Protein AF-A0A1H8J7S6-F1 (afdb_monomer)

Solvent-accessible surface area (backbone atoms only — not comparable to full-atom values): 9989 Å² total; per-residue (Å²): 134,88,88,81,83,85,79,81,78,82,76,67,83,78,70,74,74,69,37,64,82,68,50,57,68,72,55,50,54,51,39,46,75,35,47,68,62,48,49,60,52,51,49,52,48,24,58,74,44,19,48,97,74,15,27,29,72,67,24,52,53,49,50,53,52,51,55,29,49,49,32,22,51,55,49,42,54,66,53,53,72,20,28,82,86,67,82,63,43,31,36,53,70,37,44,47,60,50,37,73,78,42,54,76,69,53,29,57,53,50,51,52,54,48,56,60,21,21,73,88,66,82,51,41,24,40,60,70,33,44,49,51,42,13,50,52,39,10,42,70,73,60,28,70,72,58,52,52,58,58,58,56,57,54,38,28,30,80,88,70,82,70,27,24,40,74,65,36,44,50,53,40,50,49,55,50,44,76,71,110

Structure (mmCIF, N/CA/C/O backbone):
data_AF-A0A1H8J7S6-F1
#
_entry.id   AF-A0A1H8J7S6-F1
#
loop_
_atom_site.group_PDB
_atom_site.id
_atom_site.type_symbol
_atom_site.label_atom_id
_atom_site.label_alt_id
_atom_site.label_comp_id
_atom_site.label_asym_id
_atom_site.label_entity_id
_atom_site.label_seq_id
_atom_site.pdbx_PDB_ins_code
_atom_site.Cartn_x
_atom_site.Cartn_y
_atom_site.Cartn_z
_atom_site.occupancy
_atom_site.B_iso_or_equiv
_atom_site.auth_seq_id
_atom_site.auth_comp_id
_atom_site.auth_asym_id
_atom_site.auth_atom_id
_atom_site.pdbx_PDB_model_num
ATOM 1 N N . MET A 1 1 ? -41.909 -34.061 51.457 1.00 38.06 1 MET A N 1
ATOM 2 C CA . MET A 1 1 ? -41.098 -34.561 50.324 1.00 38.06 1 MET A CA 1
ATOM 3 C C . MET A 1 1 ? -40.511 -33.354 49.602 1.00 38.06 1 MET A C 1
ATOM 5 O O . MET A 1 1 ? -41.196 -32.352 49.488 1.00 38.06 1 MET A O 1
ATOM 9 N N . ARG A 1 2 ? -39.223 -33.445 49.274 1.00 37.38 2 ARG A N 1
ATOM 10 C CA . ARG A 1 2 ? -38.247 -32.422 48.852 1.00 37.38 2 ARG A CA 1
ATOM 11 C C . ARG A 1 2 ? -38.715 -31.328 47.869 1.00 37.38 2 ARG A C 1
ATOM 13 O O . ARG A 1 2 ? -39.373 -31.608 46.877 1.00 37.38 2 ARG A O 1
ATOM 20 N N . ILE A 1 3 ? -38.249 -30.112 48.167 1.00 44.81 3 ILE A N 1
ATOM 21 C CA . ILE A 1 3 ? -38.213 -28.887 47.352 1.00 44.81 3 ILE A CA 1
ATOM 22 C C . ILE A 1 3 ? -37.350 -29.110 46.100 1.00 44.81 3 ILE A C 1
ATOM 24 O O . ILE A 1 3 ? -36.257 -29.664 46.220 1.00 44.81 3 ILE A O 1
ATOM 28 N N . LEU A 1 4 ? -37.780 -28.611 44.936 1.00 38.88 4 LEU A N 1
ATOM 29 C CA . LEU A 1 4 ? -36.883 -28.359 43.803 1.00 38.88 4 LEU A CA 1
ATOM 30 C C . LEU A 1 4 ? -37.211 -26.990 43.188 1.00 38.88 4 LEU A C 1
ATOM 32 O O . LEU A 1 4 ? -38.123 -26.851 42.378 1.00 38.88 4 LEU A O 1
ATOM 36 N N . ILE A 1 5 ? -36.484 -25.963 43.627 1.00 46.38 5 ILE A N 1
ATOM 37 C CA . ILE A 1 5 ? -36.439 -24.658 42.964 1.00 46.38 5 ILE A CA 1
ATOM 38 C C . ILE A 1 5 ? -35.392 -24.789 41.859 1.00 46.38 5 ILE A C 1
ATOM 40 O O . ILE A 1 5 ? -34.207 -24.966 42.138 1.00 46.38 5 ILE A O 1
ATOM 44 N N . LEU A 1 6 ? -35.841 -24.742 40.607 1.00 40.81 6 LEU A N 1
ATOM 45 C CA . LEU A 1 6 ? -34.975 -24.712 39.437 1.00 40.81 6 LEU A CA 1
ATOM 46 C C . LEU A 1 6 ? -34.460 -23.274 39.264 1.00 40.81 6 LEU A C 1
ATOM 48 O O . LEU A 1 6 ? -35.120 -22.433 38.660 1.00 40.81 6 LEU A O 1
ATOM 52 N N . VAL A 1 7 ? -33.298 -22.971 39.842 1.00 43.88 7 VAL A N 1
ATOM 53 C CA . VAL A 1 7 ? -32.575 -21.728 39.544 1.00 43.88 7 VAL A CA 1
ATOM 54 C C . VAL A 1 7 ? -31.882 -21.922 38.199 1.00 43.88 7 VAL A C 1
ATOM 56 O O . VAL A 1 7 ? -30.829 -22.550 38.113 1.00 43.88 7 VAL A O 1
ATOM 59 N N . VAL A 1 8 ? -32.498 -21.410 37.135 1.00 44.44 8 VAL A N 1
ATOM 60 C CA . VAL A 1 8 ? -31.853 -21.278 35.825 1.00 44.44 8 VAL A CA 1
ATOM 61 C C . VAL A 1 8 ? -30.874 -20.112 35.920 1.00 44.44 8 VAL A C 1
ATOM 63 O O . VAL A 1 8 ? -31.244 -18.944 35.831 1.00 44.44 8 VAL A O 1
ATOM 66 N N . LEU A 1 9 ? -29.614 -20.452 36.167 1.00 43.09 9 LEU A N 1
ATOM 67 C CA . LEU A 1 9 ? -28.481 -19.539 36.121 1.00 43.09 9 LEU A CA 1
ATOM 68 C C . LEU A 1 9 ? -28.191 -19.248 34.642 1.00 43.09 9 LEU A C 1
ATOM 70 O O . LEU A 1 9 ? -27.518 -20.025 33.966 1.00 43.09 9 LEU A O 1
ATOM 74 N N . ILE A 1 10 ? -28.746 -18.152 34.117 1.00 48.03 10 ILE A N 1
ATOM 75 C CA . ILE A 1 10 ? -28.355 -17.610 32.811 1.00 48.03 10 ILE A CA 1
ATOM 76 C C . ILE A 1 10 ? -26.961 -16.998 32.991 1.00 48.03 10 ILE A C 1
ATOM 78 O O . ILE A 1 10 ? -26.803 -15.809 33.252 1.00 48.03 10 ILE A O 1
ATOM 82 N N . LEU A 1 11 ? -25.939 -17.846 32.900 1.00 43.06 11 LEU A N 1
ATOM 83 C CA . LEU A 1 11 ? -24.572 -17.437 32.602 1.00 43.06 11 LEU A CA 1
ATOM 84 C C . LEU A 1 11 ? -24.562 -16.962 31.147 1.00 43.06 11 LEU A C 1
ATOM 86 O O . LEU A 1 11 ? -24.289 -17.732 30.230 1.00 43.06 11 LEU A O 1
ATOM 90 N N . GLY A 1 12 ? -24.928 -15.698 30.930 1.00 41.19 12 GLY A N 1
ATOM 91 C CA . GLY A 1 12 ? -24.599 -15.030 29.676 1.00 41.19 12 GLY A CA 1
ATOM 92 C C . GLY A 1 12 ? -23.082 -15.108 29.474 1.00 41.19 12 GLY A C 1
ATOM 93 O O . GLY A 1 12 ? -22.342 -14.976 30.457 1.00 41.19 12 GLY A O 1
ATOM 94 N N . PRO A 1 13 ? -22.589 -15.353 28.250 1.00 49.84 13 PRO A N 1
ATOM 95 C CA . PRO A 1 13 ? -21.166 -15.292 28.003 1.00 49.84 13 PRO A CA 1
ATOM 96 C C . PRO A 1 13 ? -20.763 -13.829 28.188 1.00 49.84 13 PRO A C 1
ATOM 98 O O . PRO A 1 13 ? -21.005 -12.993 27.323 1.00 49.84 13 PRO A O 1
ATOM 101 N N . PHE A 1 14 ? -20.157 -13.502 29.327 1.00 44.84 14 PHE A N 1
ATOM 102 C CA . PHE A 1 14 ? -19.255 -12.361 29.410 1.00 44.84 14 PHE A CA 1
ATOM 103 C C . PHE A 1 14 ? -18.073 -12.714 28.501 1.00 44.84 14 PHE A C 1
ATOM 105 O O . PHE A 1 14 ? -17.048 -13.228 28.948 1.00 44.84 14 PHE A O 1
ATOM 112 N N . MET A 1 15 ? -18.249 -12.533 27.190 1.00 44.34 15 MET A N 1
ATOM 113 C CA . MET A 1 15 ? -17.120 -12.398 26.288 1.00 44.34 15 MET A CA 1
ATOM 114 C C . MET A 1 15 ? -16.392 -11.164 26.802 1.00 44.34 15 MET A C 1
ATOM 116 O O . MET A 1 15 ? -16.918 -10.056 26.731 1.00 44.34 15 MET A O 1
ATOM 120 N N . ALA A 1 16 ? -15.258 -11.379 27.465 1.00 49.84 16 ALA A N 1
ATOM 121 C CA . ALA A 1 16 ? -14.446 -10.299 27.984 1.00 49.84 16 ALA A CA 1
ATOM 122 C C . ALA A 1 16 ? -14.043 -9.427 26.794 1.00 49.84 16 ALA A C 1
ATOM 124 O O . ALA A 1 16 ? -13.197 -9.818 25.990 1.00 49.84 16 ALA A O 1
ATOM 125 N N . TRP A 1 17 ? -14.710 -8.283 26.657 1.00 60.19 17 TRP A N 1
ATOM 126 C CA . TRP A 1 17 ? -14.324 -7.234 25.734 1.00 60.19 17 TRP A CA 1
ATOM 127 C C . TRP A 1 17 ? -12.840 -6.946 25.949 1.00 60.19 17 TRP A C 1
ATOM 129 O O . TRP A 1 17 ? -12.427 -6.598 27.058 1.00 60.19 17 TRP A O 1
ATOM 139 N N . ALA A 1 18 ? -12.035 -7.160 24.907 1.00 67.50 18 ALA A N 1
ATOM 140 C CA . ALA A 1 18 ? -10.589 -7.008 25.000 1.00 67.50 18 ALA A CA 1
ATOM 141 C C . ALA A 1 18 ? -10.215 -5.559 25.360 1.00 67.50 18 ALA A C 1
ATOM 143 O O . ALA A 1 18 ? -9.268 -5.340 26.108 1.00 67.50 18 ALA A O 1
ATOM 144 N N . GLY A 1 19 ? -11.002 -4.579 24.907 1.00 76.31 19 GLY A N 1
ATOM 145 C CA . GLY A 1 19 ? -10.882 -3.171 25.266 1.00 76.31 19 GLY A CA 1
ATOM 146 C C . GLY A 1 19 ? -9.537 -2.511 24.929 1.00 76.31 19 GLY A C 1
ATOM 147 O O . GLY A 1 19 ? -8.530 -3.179 24.688 1.00 76.31 19 GLY A O 1
ATOM 148 N N . PRO A 1 20 ? -9.464 -1.170 24.928 1.00 82.62 20 PRO A N 1
ATOM 149 C CA . PRO A 1 20 ? -8.279 -0.422 24.501 1.00 82.62 20 PRO A CA 1
ATOM 150 C C . PRO A 1 20 ? -6.991 -0.783 25.251 1.00 82.62 20 PRO A C 1
ATOM 152 O O . PRO A 1 20 ? -5.894 -0.569 24.738 1.00 82.62 20 PRO A O 1
ATOM 155 N N . ASP A 1 21 ? -7.105 -1.343 26.458 1.00 84.25 21 ASP A N 1
ATOM 156 C CA . ASP A 1 21 ? -5.969 -1.741 27.289 1.00 84.25 21 ASP A CA 1
ATOM 157 C C . ASP A 1 21 ? -5.161 -2.912 26.698 1.00 84.25 21 ASP A C 1
ATOM 159 O O . ASP A 1 21 ? -3.963 -3.015 26.982 1.00 84.25 21 ASP A O 1
ATOM 163 N N . THR A 1 22 ? -5.770 -3.734 25.833 1.00 87.38 22 THR A N 1
ATOM 164 C CA . THR A 1 22 ? -5.099 -4.851 25.134 1.00 87.38 22 THR A CA 1
ATOM 165 C C . THR A 1 22 ? -4.282 -4.423 23.918 1.00 87.38 22 THR A C 1
ATOM 167 O O . THR A 1 22 ? -3.544 -5.236 23.357 1.00 87.38 22 THR A O 1
ATOM 170 N N . LEU A 1 23 ? -4.344 -3.146 23.523 1.00 89.31 23 LEU A N 1
ATOM 171 C CA . LEU A 1 23 ? -3.478 -2.622 22.473 1.00 89.31 23 LEU A CA 1
ATOM 172 C C . LEU A 1 23 ? -1.997 -2.730 22.866 1.00 89.31 23 LEU A C 1
ATOM 174 O O . LEU A 1 23 ? -1.643 -2.494 24.028 1.00 89.31 23 LEU A O 1
ATOM 178 N N . PRO A 1 24 ? -1.096 -2.974 21.895 1.00 89.62 24 PRO A N 1
ATOM 179 C CA . PRO A 1 24 ? 0.339 -2.912 22.138 1.00 89.62 24 PRO A CA 1
ATOM 180 C C . PRO A 1 24 ? 0.747 -1.573 22.767 1.00 89.62 24 PRO A C 1
ATOM 182 O O . PRO A 1 24 ? 0.308 -0.510 22.322 1.00 89.62 24 PRO A O 1
ATOM 185 N N . GLU A 1 25 ? 1.650 -1.601 23.752 1.00 89.94 25 GLU A N 1
ATOM 186 C CA . GLU A 1 25 ? 2.101 -0.401 24.481 1.00 89.94 25 GLU A CA 1
ATOM 187 C C . GLU A 1 25 ? 2.587 0.728 23.564 1.00 89.94 25 GLU A C 1
ATOM 189 O O . GLU A 1 25 ? 2.301 1.903 23.791 1.00 89.94 25 GLU A O 1
ATOM 194 N N . ALA A 1 26 ? 3.291 0.381 22.484 1.00 89.38 26 ALA A N 1
ATOM 195 C CA . ALA A 1 26 ? 3.743 1.353 21.494 1.00 89.38 26 ALA A CA 1
ATOM 196 C C . ALA A 1 26 ? 2.571 2.102 20.835 1.00 89.38 26 ALA A C 1
ATOM 198 O O . ALA A 1 26 ? 2.660 3.307 20.594 1.00 89.38 26 ALA A O 1
ATOM 199 N N . MET A 1 27 ? 1.458 1.409 20.578 1.00 90.25 27 MET A N 1
ATOM 200 C CA . MET A 1 27 ? 0.258 2.004 20.000 1.00 90.25 27 MET A CA 1
ATOM 201 C C . MET A 1 27 ? -0.462 2.886 21.016 1.00 90.25 27 MET A C 1
ATOM 203 O O . MET A 1 27 ? -0.773 4.026 20.682 1.00 90.25 27 MET A O 1
ATOM 207 N N . LYS A 1 28 ? -0.642 2.417 22.258 1.00 92.38 28 LYS A N 1
ATOM 208 C CA . LYS A 1 28 ? -1.244 3.221 23.336 1.00 92.38 28 LYS A CA 1
ATOM 209 C C . LYS A 1 28 ? -0.488 4.532 23.539 1.00 92.38 28 LYS A C 1
ATOM 211 O O . LYS A 1 28 ? -1.093 5.597 23.490 1.00 92.38 28 LYS A O 1
ATOM 216 N N . LYS A 1 29 ? 0.847 4.476 23.628 1.00 91.75 29 LYS A N 1
ATOM 217 C CA . LYS A 1 29 ? 1.709 5.669 23.733 1.00 91.75 29 LYS A CA 1
ATOM 218 C C . LYS A 1 29 ? 1.585 6.603 22.530 1.00 91.75 29 LYS A C 1
ATOM 220 O O . LYS A 1 29 ? 1.606 7.820 22.697 1.00 91.75 29 LYS A O 1
ATOM 225 N N . ARG A 1 30 ? 1.473 6.060 21.312 1.00 90.69 30 ARG A N 1
ATOM 226 C CA . ARG A 1 30 ? 1.285 6.861 20.092 1.00 90.69 30 ARG A CA 1
ATOM 227 C C . ARG A 1 30 ? -0.070 7.568 20.090 1.00 90.69 30 ARG A C 1
ATOM 229 O O . ARG A 1 30 ? -0.113 8.753 19.777 1.00 90.69 30 ARG A O 1
ATOM 236 N N . ILE A 1 31 ? -1.137 6.859 20.460 1.00 92.56 31 ILE A N 1
ATOM 237 C CA . ILE A 1 31 ? -2.491 7.414 20.578 1.00 92.56 31 ILE A CA 1
ATOM 238 C C . ILE A 1 31 ? -2.511 8.505 21.650 1.00 92.56 31 ILE A C 1
ATOM 240 O O . ILE A 1 31 ? -2.961 9.607 21.371 1.00 92.56 31 ILE A O 1
ATOM 244 N N . ALA A 1 32 ? -1.948 8.247 22.831 1.00 91.56 32 ALA A N 1
ATOM 245 C CA . ALA A 1 32 ? -1.898 9.222 23.918 1.00 91.56 32 ALA A CA 1
ATOM 246 C C . ALA A 1 32 ? -1.100 10.489 23.566 1.00 91.56 32 ALA A C 1
ATOM 248 O O . ALA A 1 32 ? -1.479 11.586 23.960 1.00 91.56 32 ALA A O 1
ATOM 249 N N . ARG A 1 33 ? -0.017 10.364 22.785 1.00 93.56 33 ARG A N 1
ATOM 250 C CA . ARG A 1 33 ? 0.782 11.518 22.332 1.00 93.56 33 ARG A CA 1
ATOM 251 C C . ARG A 1 33 ? 0.046 12.397 21.315 1.00 93.56 33 ARG A C 1
ATOM 253 O O . ARG A 1 33 ? 0.362 13.576 21.202 1.00 93.56 33 ARG A O 1
ATOM 260 N N . GLY A 1 34 ? -0.876 11.829 20.542 1.00 94.62 34 GLY A N 1
ATOM 261 C CA . GLY A 1 34 ? -1.564 12.530 19.456 1.00 94.62 34 GLY A CA 1
ATOM 262 C C . GLY A 1 34 ? -2.985 12.018 19.227 1.00 94.62 34 GLY A C 1
ATOM 263 O O . GLY A 1 34 ? -3.260 11.505 18.137 1.00 94.62 34 GLY A O 1
ATOM 264 N N . PRO A 1 35 ? -3.892 12.152 20.212 1.00 94.81 35 PRO A N 1
ATOM 265 C CA . PRO A 1 35 ? -5.2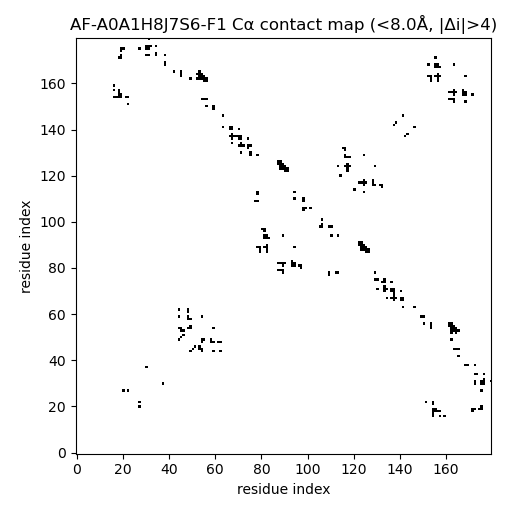25 11.558 20.144 1.00 94.81 35 PRO A CA 1
ATOM 266 C C . PRO A 1 35 ? -6.055 12.161 19.009 1.00 94.81 35 PRO A C 1
ATOM 268 O O . PRO A 1 35 ? -6.705 11.430 18.269 1.00 94.81 35 PRO A O 1
ATOM 271 N N . GLU A 1 36 ? -5.970 13.476 18.798 1.00 95.38 36 GLU A N 1
ATOM 272 C CA . GLU A 1 36 ? -6.678 14.169 17.714 1.00 95.38 36 GLU A CA 1
ATOM 273 C C . GLU A 1 36 ? -6.227 13.696 16.327 1.00 95.38 36 GLU A C 1
ATOM 275 O O . GLU A 1 36 ? -7.056 13.428 15.458 1.00 95.38 36 GLU A O 1
ATOM 280 N N . ALA A 1 37 ? -4.915 13.530 16.125 1.00 94.75 37 ALA A N 1
ATOM 281 C CA . ALA A 1 37 ? -4.365 13.040 14.864 1.00 94.75 37 ALA A CA 1
ATOM 282 C C . ALA A 1 37 ? -4.815 11.598 14.580 1.00 94.75 37 ALA A C 1
ATOM 284 O O . ALA A 1 37 ? -5.187 11.273 13.448 1.00 94.75 37 ALA A O 1
ATOM 285 N N . TYR A 1 38 ? -4.831 10.750 15.612 1.00 94.56 38 TYR A N 1
ATOM 286 C CA . TYR A 1 38 ? -5.323 9.379 15.508 1.00 94.56 38 TYR A CA 1
ATOM 287 C C . TYR A 1 38 ? -6.824 9.336 15.186 1.00 94.56 38 TYR A C 1
ATOM 289 O O . TYR A 1 38 ? -7.233 8.648 14.248 1.00 94.56 38 TYR A O 1
ATOM 297 N N . LEU A 1 39 ? -7.640 10.136 15.881 1.00 95.38 39 LEU A N 1
ATOM 298 C CA . LEU A 1 39 ? -9.073 10.263 15.606 1.00 95.38 39 LEU A CA 1
ATOM 299 C C . LEU A 1 39 ? -9.336 10.750 14.183 1.00 95.38 39 LEU A C 1
ATOM 301 O O . LEU A 1 39 ? -10.164 10.166 13.489 1.00 95.38 39 LEU A O 1
ATOM 305 N N . ALA A 1 40 ? -8.617 11.768 13.708 1.00 95.75 40 ALA A N 1
ATOM 306 C CA . ALA A 1 40 ? -8.776 12.290 12.353 1.00 95.75 40 ALA A CA 1
ATOM 307 C C . ALA A 1 40 ? -8.399 11.260 11.275 1.00 95.75 40 ALA A C 1
ATOM 309 O O . ALA A 1 40 ? -8.999 11.228 10.197 1.00 95.75 40 ALA A O 1
ATOM 310 N N . GLN A 1 41 ? -7.398 10.416 11.537 1.00 94.31 41 GLN A N 1
ATOM 311 C CA . GLN A 1 41 ? -7.027 9.324 10.641 1.00 94.31 41 GLN A CA 1
ATOM 312 C C . GLN A 1 41 ? -8.113 8.242 10.607 1.00 94.31 41 GLN A C 1
ATOM 314 O O . GLN A 1 41 ? -8.606 7.900 9.533 1.00 94.31 41 GLN A O 1
ATOM 319 N N . MET A 1 42 ? -8.518 7.734 11.771 1.00 94.75 42 MET A N 1
ATOM 320 C CA . MET A 1 42 ? -9.492 6.643 11.866 1.00 94.75 42 MET A CA 1
ATOM 321 C C . MET A 1 42 ? -10.905 7.083 11.463 1.00 94.75 42 MET A C 1
ATOM 323 O O . MET A 1 42 ? -11.630 6.303 10.861 1.00 94.75 42 MET A O 1
ATOM 327 N N . THR A 1 43 ? -11.276 8.350 11.671 1.00 94.12 43 THR A N 1
ATOM 328 C CA . THR A 1 43 ? -12.554 8.910 11.194 1.00 94.12 43 THR A CA 1
ATOM 329 C C . THR A 1 43 ? -12.656 8.860 9.673 1.00 94.12 43 THR A C 1
ATOM 331 O O . THR A 1 43 ? -13.699 8.489 9.140 1.00 94.12 43 THR A O 1
ATOM 334 N N . ARG A 1 44 ? -11.569 9.183 8.957 1.00 94.00 44 ARG A N 1
ATOM 335 C CA . ARG A 1 44 ? -11.529 9.057 7.491 1.00 94.00 44 ARG A CA 1
ATOM 336 C C . ARG A 1 44 ? -11.674 7.604 7.052 1.00 94.00 44 ARG A C 1
ATOM 338 O O . ARG A 1 44 ? -12.399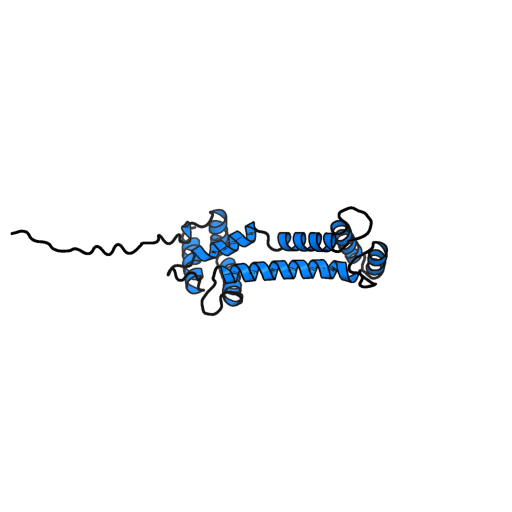 7.334 6.100 1.00 94.00 44 ARG A O 1
ATOM 345 N N . LEU A 1 45 ? -11.027 6.680 7.762 1.00 94.88 45 LEU A N 1
ATOM 346 C CA . LEU A 1 45 ? -11.128 5.251 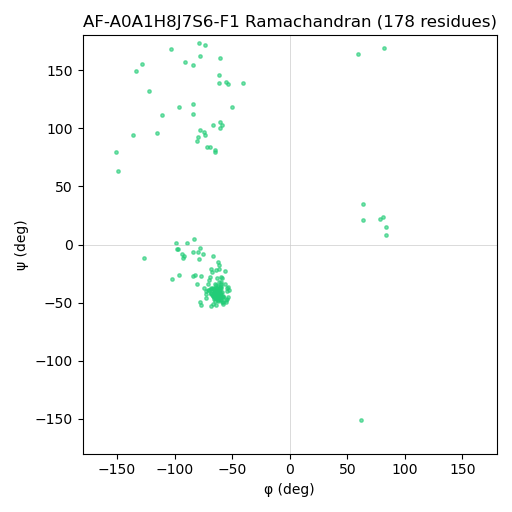7.475 1.00 94.88 45 LEU A CA 1
ATOM 347 C C . LEU A 1 45 ? -12.550 4.718 7.711 1.00 94.88 45 LEU A C 1
ATOM 349 O O . LEU A 1 45 ? -13.113 4.083 6.824 1.00 94.88 45 LEU A O 1
ATOM 353 N N . ILE A 1 46 ? -13.158 5.028 8.860 1.00 94.75 46 ILE A N 1
ATOM 354 C CA . ILE A 1 46 ? -14.543 4.656 9.183 1.00 94.75 46 ILE A CA 1
ATOM 355 C C . ILE A 1 46 ? -15.508 5.258 8.157 1.00 94.75 46 ILE A C 1
ATOM 357 O O . ILE A 1 46 ? -16.331 4.539 7.595 1.00 94.75 46 ILE A O 1
ATOM 361 N N . GLY A 1 47 ? -15.374 6.548 7.844 1.00 93.88 47 GLY A N 1
ATOM 362 C CA . GLY A 1 47 ? -16.227 7.211 6.859 1.00 93.88 47 GLY A CA 1
ATOM 363 C C . GLY A 1 47 ? -16.101 6.621 5.452 1.00 93.88 47 GLY A C 1
ATOM 364 O O . GLY A 1 47 ? -17.111 6.448 4.776 1.00 93.88 47 GLY A O 1
ATOM 365 N N . GLY A 1 48 ? -14.884 6.281 5.018 1.00 94.00 48 GLY A N 1
ATOM 366 C CA . GLY A 1 48 ? -14.629 5.758 3.673 1.00 94.00 48 GLY A CA 1
ATOM 367 C C . GLY A 1 48 ? -14.930 4.267 3.495 1.00 94.00 48 GLY A C 1
ATOM 368 O O . GLY A 1 48 ? -15.355 3.861 2.417 1.00 94.00 48 GLY A O 1
ATOM 369 N N . PHE A 1 49 ? -14.715 3.450 4.530 1.00 95.06 49 PHE A N 1
ATOM 370 C CA . PHE A 1 49 ? -14.729 1.983 4.416 1.00 95.06 49 PHE A CA 1
ATOM 371 C C . PHE A 1 49 ? -15.661 1.273 5.403 1.00 95.06 49 PHE A C 1
ATOM 373 O O . PHE A 1 49 ? -15.915 0.081 5.233 1.00 95.06 49 PHE A O 1
ATOM 380 N N . GLY A 1 50 ? -16.185 1.978 6.407 1.00 90.56 50 GLY A N 1
ATOM 381 C CA . GLY A 1 50 ? -17.203 1.477 7.336 1.00 90.56 50 GLY A CA 1
ATOM 382 C C . GLY A 1 50 ? -18.619 1.986 7.046 1.00 90.56 50 GLY A C 1
ATOM 383 O O . GLY A 1 50 ? -19.604 1.293 7.293 1.00 90.56 50 GLY A O 1
ATOM 384 N N . GLY A 1 51 ? -18.742 3.188 6.476 1.00 86.62 51 GLY A N 1
ATOM 385 C CA . GLY A 1 51 ? -20.038 3.814 6.219 1.00 86.62 51 GLY A CA 1
ATOM 386 C C . GLY A 1 51 ? -20.827 4.070 7.509 1.00 86.62 51 GLY A C 1
ATOM 387 O O . GLY A 1 51 ? -20.257 4.270 8.581 1.00 86.62 51 GLY A O 1
ATOM 388 N N . VAL A 1 52 ? -22.159 4.067 7.411 1.00 84.06 52 VAL A N 1
ATOM 389 C CA . VAL A 1 52 ? -23.052 4.358 8.553 1.00 84.06 52 VAL A CA 1
ATOM 390 C C . VAL A 1 52 ? -23.039 3.276 9.635 1.00 84.06 52 VAL A C 1
ATOM 392 O O . VAL A 1 52 ? -23.410 3.554 10.769 1.00 84.06 52 VAL A O 1
ATOM 395 N N . THR A 1 53 ? -22.613 2.059 9.293 1.00 88.25 53 THR A N 1
ATOM 396 C CA . THR A 1 53 ? -22.585 0.903 10.200 1.00 88.25 53 THR A CA 1
ATOM 397 C C . THR A 1 53 ? -21.284 0.781 10.986 1.00 88.25 53 THR A C 1
ATOM 399 O O . THR A 1 53 ? -21.128 -0.185 11.715 1.00 88.25 53 THR A O 1
ATOM 402 N N . GLY A 1 54 ? -20.336 1.706 10.817 1.00 94.00 54 GLY A N 1
ATOM 403 C CA . GLY A 1 54 ? -19.017 1.600 11.440 1.00 94.00 54 GLY A CA 1
ATOM 404 C C . GLY A 1 54 ? -18.052 0.693 10.673 1.00 94.00 54 GLY A C 1
ATOM 405 O O . GLY A 1 54 ? -18.404 0.018 9.704 1.00 94.00 54 GLY A O 1
ATOM 406 N N . LEU A 1 55 ? -16.783 0.733 11.070 1.00 97.19 55 LEU A N 1
ATOM 407 C CA . LEU A 1 55 ? -15.696 0.028 10.395 1.00 97.19 55 LEU A CA 1
ATOM 408 C C . LEU A 1 55 ? -15.600 -1.422 10.861 1.00 97.19 55 LEU A C 1
ATOM 410 O O . LEU A 1 55 ? -15.343 -1.674 12.032 1.00 97.19 55 LEU A O 1
ATOM 414 N N . LYS A 1 56 ? -15.735 -2.354 9.917 1.00 96.94 56 LYS A N 1
ATOM 415 C CA . LYS A 1 56 ? -15.567 -3.797 10.137 1.00 96.94 56 LYS A CA 1
ATOM 416 C C . LYS A 1 56 ? -14.228 -4.300 9.609 1.00 96.94 56 LYS A C 1
ATOM 418 O O . LYS A 1 56 ? -13.562 -3.615 8.823 1.00 96.94 56 LYS A O 1
ATOM 423 N N . SER A 1 57 ? -13.876 -5.533 9.967 1.00 96.00 57 SER A N 1
ATOM 424 C CA . SER A 1 57 ? -12.655 -6.202 9.496 1.00 96.00 57 SER A CA 1
ATOM 425 C C . SER A 1 57 ? -12.545 -6.246 7.963 1.00 96.00 57 SER A C 1
ATOM 427 O O . SER A 1 57 ? -11.468 -6.015 7.405 1.00 96.00 57 SER A O 1
ATOM 429 N N . GLU A 1 58 ? -13.668 -6.434 7.264 1.00 95.94 58 GLU A N 1
ATOM 430 C CA . GLU A 1 58 ? -13.751 -6.471 5.803 1.00 95.94 58 GLU A CA 1
ATOM 431 C C . GLU A 1 58 ? -13.531 -5.085 5.190 1.00 95.94 58 GLU A C 1
ATOM 433 O O . GLU A 1 58 ? -12.936 -4.964 4.118 1.00 95.94 58 GLU A O 1
ATOM 438 N N . GLY A 1 59 ? -13.983 -4.029 5.874 1.00 96.75 59 GLY A N 1
ATOM 439 C CA . GLY A 1 59 ? -13.731 -2.642 5.483 1.00 96.75 59 GLY A CA 1
ATOM 440 C C . GLY A 1 59 ? -12.242 -2.308 5.554 1.00 96.75 59 GLY A C 1
ATOM 441 O O . GLY A 1 59 ? -11.690 -1.734 4.615 1.00 96.75 59 GLY A O 1
ATOM 442 N N . ILE A 1 60 ? -11.565 -2.756 6.616 1.00 96.62 60 ILE A N 1
ATOM 443 C CA . ILE A 1 60 ? -10.110 -2.616 6.773 1.00 96.62 60 ILE A CA 1
ATOM 444 C C . ILE A 1 60 ? -9.376 -3.407 5.687 1.00 96.62 60 ILE A C 1
ATOM 446 O O . ILE A 1 60 ? -8.486 -2.865 5.034 1.00 96.62 60 ILE A O 1
ATOM 450 N N . ALA A 1 61 ? -9.773 -4.658 5.434 1.00 96.75 61 ALA A N 1
ATOM 451 C CA . ALA A 1 61 ? -9.183 -5.475 4.374 1.00 96.75 61 ALA A CA 1
ATOM 452 C C . ALA A 1 61 ? -9.339 -4.818 2.992 1.00 96.75 61 ALA A C 1
ATOM 454 O O . ALA A 1 61 ? -8.394 -4.791 2.202 1.00 96.75 61 ALA A O 1
ATOM 455 N N . ARG A 1 62 ? -10.506 -4.225 2.713 1.00 97.31 62 ARG A N 1
ATOM 456 C CA . ARG A 1 62 ? -10.759 -3.490 1.470 1.00 97.31 62 ARG A CA 1
ATOM 457 C C . ARG A 1 62 ? -9.893 -2.240 1.358 1.00 97.31 62 ARG A C 1
ATOM 459 O O . ARG A 1 62 ? -9.332 -2.010 0.292 1.00 97.31 62 ARG A O 1
ATOM 466 N N . TYR A 1 63 ? -9.751 -1.466 2.432 1.00 96.38 63 TYR A N 1
ATOM 467 C CA . TYR A 1 63 ? -8.841 -0.319 2.462 1.00 96.38 63 TYR A CA 1
ATOM 468 C C . TYR A 1 63 ? -7.402 -0.738 2.156 1.00 96.38 63 TYR A C 1
ATOM 470 O O . TYR A 1 63 ? -6.781 -0.181 1.254 1.00 96.38 63 TYR A O 1
ATOM 478 N N . VAL A 1 64 ? -6.904 -1.777 2.835 1.00 97.12 64 VAL A N 1
ATOM 479 C CA . VAL A 1 64 ? -5.550 -2.305 2.619 1.00 97.12 64 VAL A CA 1
ATOM 480 C C . VAL A 1 64 ? -5.353 -2.740 1.166 1.00 97.12 64 VAL A C 1
ATOM 482 O O . VAL A 1 64 ? -4.346 -2.398 0.546 1.00 97.12 64 VAL A O 1
ATOM 485 N N . ALA A 1 65 ? -6.324 -3.459 0.599 1.00 97.19 65 ALA A N 1
ATOM 486 C CA . ALA A 1 65 ? -6.269 -3.911 -0.787 1.00 97.19 65 ALA A CA 1
ATOM 487 C C . ALA A 1 65 ? -6.227 -2.739 -1.781 1.00 97.19 65 ALA A C 1
ATOM 489 O O . ALA A 1 65 ? -5.425 -2.770 -2.716 1.00 97.19 65 ALA A O 1
ATOM 490 N N . VAL A 1 66 ? -7.047 -1.705 -1.565 1.00 97.06 66 VAL A N 1
ATOM 491 C CA . VAL A 1 66 ? -7.089 -0.504 -2.413 1.00 97.06 66 VAL A CA 1
ATOM 492 C C . VAL A 1 66 ? -5.780 0.279 -2.327 1.00 97.06 66 VAL A C 1
ATOM 494 O O . VAL A 1 66 ? -5.229 0.633 -3.365 1.00 97.06 66 VAL A O 1
ATOM 497 N N . GLU A 1 67 ? -5.231 0.495 -1.131 1.00 97.31 67 GLU A N 1
ATOM 498 C CA . GLU A 1 67 ? -3.957 1.209 -0.959 1.00 97.31 67 GLU A CA 1
ATOM 499 C C . GLU A 1 67 ? -2.788 0.478 -1.627 1.00 97.31 67 GLU A C 1
ATOM 501 O O . GLU A 1 67 ? -1.983 1.094 -2.327 1.00 97.31 67 GLU A O 1
ATOM 506 N N . ARG A 1 68 ? -2.719 -0.850 -1.469 1.00 98.25 68 ARG A N 1
ATOM 507 C CA . ARG A 1 68 ? -1.712 -1.688 -2.137 1.00 98.25 68 ARG A CA 1
ATOM 508 C C . ARG A 1 68 ? -1.886 -1.680 -3.656 1.00 98.25 68 ARG A C 1
ATOM 510 O O . ARG A 1 68 ? -0.901 -1.626 -4.384 1.00 98.25 68 ARG A O 1
ATOM 517 N N . ALA A 1 69 ? -3.125 -1.718 -4.149 1.00 98.38 69 ALA A N 1
ATOM 518 C CA . ALA A 1 69 ? -3.405 -1.636 -5.581 1.00 98.38 69 ALA A CA 1
ATOM 519 C C . ALA A 1 69 ? -3.015 -0.272 -6.165 1.00 98.38 69 ALA A C 1
ATOM 521 O O . ALA A 1 69 ? -2.400 -0.229 -7.228 1.00 98.38 69 ALA A O 1
ATOM 522 N N . ALA A 1 70 ? -3.303 0.822 -5.456 1.00 98.12 70 ALA A N 1
ATOM 523 C CA . ALA A 1 70 ? -2.888 2.162 -5.854 1.00 98.12 70 ALA A CA 1
ATOM 524 C C . ALA A 1 70 ? -1.359 2.277 -5.916 1.00 98.12 70 ALA A C 1
ATOM 526 O O . ALA A 1 70 ? -0.826 2.764 -6.904 1.00 98.12 70 ALA A O 1
ATOM 527 N N . ALA A 1 71 ? -0.647 1.753 -4.914 1.00 98.00 71 ALA A N 1
ATOM 528 C CA . ALA A 1 71 ? 0.814 1.736 -4.909 1.00 98.00 71 ALA 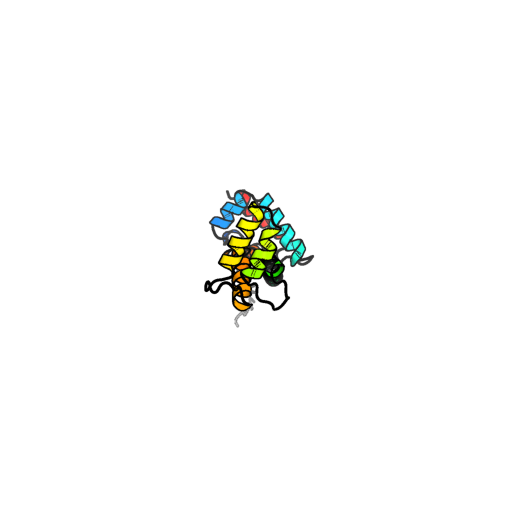A CA 1
ATOM 529 C C . ALA A 1 71 ? 1.412 0.943 -6.083 1.00 98.00 71 ALA A C 1
ATOM 531 O O . ALA A 1 71 ? 2.355 1.416 -6.715 1.00 98.00 71 ALA A O 1
ATOM 532 N N . ARG A 1 72 ? 0.840 -0.225 -6.417 1.00 98.31 72 ARG A N 1
ATOM 533 C CA . ARG A 1 72 ? 1.225 -0.974 -7.625 1.00 98.31 72 ARG A CA 1
ATOM 534 C C . ARG A 1 72 ? 1.017 -0.147 -8.887 1.00 98.31 72 ARG A C 1
ATOM 536 O O . ARG A 1 72 ? 1.916 -0.065 -9.713 1.00 98.31 72 ARG A O 1
ATOM 543 N N . ALA A 1 73 ? -0.161 0.458 -9.033 1.00 98.19 73 ALA A N 1
ATOM 544 C CA . ALA A 1 73 ? -0.496 1.252 -10.209 1.00 98.19 73 ALA A CA 1
ATOM 545 C C . ALA A 1 73 ? 0.431 2.468 -10.362 1.00 98.19 73 ALA A C 1
ATOM 547 O O . ALA A 1 73 ? 0.887 2.740 -11.467 1.00 98.19 73 ALA A O 1
ATOM 548 N N . ASP A 1 74 ? 0.752 3.159 -9.265 1.00 97.00 74 ASP A N 1
ATOM 549 C CA . ASP A 1 74 ? 1.687 4.287 -9.261 1.00 97.00 74 ASP A CA 1
ATOM 550 C C . ASP A 1 74 ? 3.085 3.862 -9.730 1.00 97.00 74 ASP A C 1
ATOM 552 O O . ASP A 1 74 ? 3.661 4.520 -10.598 1.00 97.00 74 ASP A O 1
ATOM 556 N N . ALA A 1 75 ? 3.598 2.747 -9.197 1.00 96.06 75 ALA A N 1
ATOM 557 C CA . ALA A 1 75 ? 4.907 2.205 -9.558 1.00 96.06 75 ALA A CA 1
ATOM 558 C C . ALA A 1 75 ? 4.962 1.749 -11.024 1.00 96.06 75 ALA A C 1
ATOM 560 O O . ALA A 1 75 ? 5.892 2.095 -11.750 1.00 96.06 75 ALA A O 1
ATOM 561 N N . LEU A 1 76 ? 3.938 1.025 -11.486 1.00 97.50 76 LEU A N 1
ATOM 562 C CA . LEU A 1 76 ? 3.850 0.584 -12.879 1.00 97.50 76 LEU A CA 1
ATOM 563 C C . LEU A 1 76 ? 3.718 1.765 -13.836 1.00 97.50 76 LEU A C 1
ATOM 565 O O . LEU A 1 76 ? 4.369 1.776 -14.871 1.00 97.50 76 LEU A O 1
ATOM 569 N N . ARG A 1 77 ? 2.918 2.782 -13.494 1.00 95.88 77 ARG A N 1
ATOM 570 C CA . ARG A 1 77 ? 2.754 3.984 -14.323 1.00 95.88 77 ARG A CA 1
ATOM 571 C C . ARG A 1 77 ? 4.077 4.716 -14.526 1.00 95.88 77 ARG A C 1
ATOM 573 O O . ARG A 1 77 ? 4.289 5.274 -15.597 1.00 95.88 77 ARG A O 1
ATOM 580 N N . GLU A 1 78 ? 4.929 4.765 -13.504 1.00 93.12 78 GLU A N 1
ATOM 581 C CA . GLU A 1 78 ? 6.245 5.391 -13.620 1.00 93.12 78 GLU A CA 1
ATOM 582 C C . GLU A 1 78 ? 7.122 4.670 -14.647 1.00 93.12 78 GLU A C 1
ATOM 584 O O . GLU A 1 78 ? 7.726 5.341 -15.474 1.00 93.12 78 GLU A O 1
ATOM 589 N N . LEU A 1 79 ? 7.132 3.334 -14.643 1.00 95.69 79 LEU A N 1
ATOM 590 C CA . LEU A 1 79 ? 7.953 2.509 -15.536 1.00 95.69 79 LEU A CA 1
ATOM 591 C C . LEU A 1 79 ? 7.372 2.409 -16.953 1.00 95.69 79 LEU A C 1
ATOM 593 O O . LEU A 1 79 ? 8.070 2.687 -17.923 1.00 95.69 79 LEU A O 1
ATOM 597 N N . LEU A 1 80 ? 6.082 2.090 -17.075 1.00 96.94 80 LEU A N 1
ATOM 598 C CA . LEU A 1 80 ? 5.396 1.870 -18.356 1.00 96.94 80 LEU A CA 1
ATOM 599 C C . LEU A 1 80 ? 5.273 3.136 -19.211 1.00 96.94 80 LEU A C 1
ATOM 601 O O . LEU A 1 80 ? 4.920 3.050 -20.378 1.00 96.94 80 LEU A O 1
ATOM 605 N N . VAL A 1 81 ? 5.586 4.321 -18.676 1.00 94.81 81 VAL A N 1
ATOM 606 C CA . VAL A 1 81 ? 5.707 5.523 -19.516 1.00 94.81 81 VAL A CA 1
ATOM 607 C C . VAL A 1 81 ? 6.857 5.406 -20.528 1.00 94.81 81 VAL A C 1
ATOM 609 O O . VAL A 1 81 ? 6.866 6.134 -21.517 1.00 94.81 81 VAL A O 1
ATOM 612 N N . ALA A 1 82 ? 7.825 4.527 -20.254 1.00 96.19 82 ALA A N 1
ATOM 613 C CA . ALA A 1 82 ? 8.955 4.226 -21.118 1.00 96.19 82 ALA A CA 1
ATOM 614 C C . ALA A 1 82 ? 8.774 2.952 -21.945 1.00 96.19 82 ALA A C 1
ATOM 616 O O . ALA A 1 82 ? 9.682 2.624 -22.683 1.00 96.19 82 ALA A O 1
ATOM 617 N N . ASP A 1 83 ? 7.642 2.259 -21.853 1.00 97.44 83 ASP A N 1
ATOM 618 C CA . ASP A 1 83 ? 7.283 1.192 -22.792 1.00 97.44 83 ASP A CA 1
ATOM 619 C C . ASP A 1 83 ? 6.722 1.864 -24.059 1.00 97.44 83 ASP A C 1
ATOM 621 O O . ASP A 1 83 ? 5.545 2.234 -24.122 1.00 97.44 83 ASP A O 1
ATOM 625 N N . LEU A 1 84 ? 7.605 2.189 -25.009 1.00 96.25 84 LEU A N 1
ATOM 626 C CA . LEU A 1 84 ? 7.275 3.067 -26.137 1.00 96.25 84 LEU A CA 1
ATOM 627 C C . LEU A 1 84 ? 6.564 2.316 -27.260 1.00 96.25 84 LEU A C 1
ATOM 629 O O . LEU A 1 84 ? 5.820 2.938 -28.027 1.00 96.25 84 LEU A O 1
ATOM 633 N N . ASP A 1 85 ? 6.794 1.010 -27.368 1.00 97.00 85 ASP A N 1
ATOM 634 C CA . ASP A 1 85 ? 6.121 0.142 -28.330 1.00 97.00 85 ASP A CA 1
ATOM 635 C C . ASP A 1 85 ? 4.934 -0.644 -27.740 1.00 97.00 85 ASP A C 1
ATOM 637 O O . ASP A 1 85 ? 4.169 -1.246 -28.501 1.00 97.00 85 ASP A O 1
ATOM 641 N N . ALA A 1 86 ? 4.696 -0.512 -26.430 1.00 96.81 86 ALA A N 1
ATOM 642 C CA . ALA A 1 86 ? 3.597 -1.111 -25.681 1.00 96.81 86 ALA A CA 1
ATOM 643 C C . ALA A 1 86 ? 3.633 -2.651 -25.662 1.00 96.81 86 ALA A C 1
ATOM 645 O O . ALA A 1 86 ? 2.574 -3.295 -25.679 1.00 96.81 86 ALA A O 1
ATOM 646 N N . ASP A 1 87 ? 4.828 -3.250 -25.638 1.00 97.50 87 ASP A N 1
ATOM 647 C CA . ASP A 1 87 ? 5.017 -4.703 -25.562 1.00 97.50 87 ASP A CA 1
ATOM 648 C C . ASP A 1 87 ? 4.959 -5.265 -24.123 1.00 97.50 87 ASP A C 1
ATOM 650 O O . ASP A 1 87 ? 4.916 -6.486 -23.922 1.00 97.50 87 ASP A O 1
ATOM 654 N N . GLY A 1 88 ? 4.875 -4.389 -23.114 1.00 96.62 88 GLY A N 1
ATOM 655 C CA . GLY A 1 88 ? 4.827 -4.743 -21.696 1.00 96.62 88 GLY A CA 1
ATOM 656 C C . GLY A 1 88 ? 6.198 -4.978 -21.057 1.00 96.62 88 GLY A C 1
ATOM 657 O O . GLY A 1 88 ? 6.258 -5.435 -19.911 1.00 96.62 88 GLY A O 1
ATOM 658 N N . THR A 1 89 ? 7.285 -4.684 -21.768 1.00 98.12 89 THR A N 1
ATOM 659 C CA . THR A 1 89 ? 8.672 -4.726 -21.303 1.00 98.12 89 THR A CA 1
ATOM 660 C C . THR A 1 89 ? 9.290 -3.350 -21.482 1.00 98.12 89 THR A C 1
ATOM 662 O O . THR A 1 89 ? 9.233 -2.771 -22.553 1.00 98.12 89 THR A O 1
ATOM 665 N N . VAL A 1 90 ? 9.958 -2.832 -20.454 1.00 98.31 90 VAL A N 1
ATOM 666 C CA . VAL A 1 90 ? 10.719 -1.584 -20.604 1.00 98.31 90 VAL A CA 1
ATOM 667 C C . VAL A 1 90 ? 12.168 -1.938 -20.883 1.00 98.31 90 VAL A C 1
ATOM 669 O O . VAL A 1 90 ? 12.821 -2.556 -20.045 1.00 98.31 90 VAL A O 1
ATOM 672 N N . THR A 1 91 ? 12.704 -1.556 -22.034 1.00 98.31 91 THR A N 1
ATOM 673 C CA . THR A 1 91 ? 14.125 -1.760 -22.345 1.00 98.31 91 THR A CA 1
ATOM 674 C C . THR A 1 91 ? 14.980 -0.565 -21.933 1.00 98.31 91 THR A C 1
ATOM 676 O O . THR A 1 91 ? 14.508 0.569 -21.869 1.00 98.31 91 THR A O 1
ATOM 679 N N . ALA A 1 92 ? 16.282 -0.784 -21.728 1.00 97.25 92 ALA A N 1
ATOM 680 C CA . ALA A 1 92 ? 17.234 0.295 -21.464 1.00 97.25 92 ALA A CA 1
ATOM 681 C C . ALA A 1 92 ? 17.232 1.377 -22.563 1.00 97.25 92 ALA A C 1
ATOM 683 O O . ALA A 1 92 ? 17.408 2.557 -22.266 1.00 97.25 92 ALA A O 1
ATOM 684 N N . ALA A 1 93 ? 16.998 0.990 -23.822 1.00 97.00 93 ALA A N 1
ATOM 685 C CA . ALA A 1 93 ? 16.926 1.922 -24.945 1.00 97.00 93 ALA A CA 1
ATOM 686 C C . ALA A 1 93 ? 15.691 2.833 -24.860 1.00 97.00 93 ALA A C 1
ATOM 688 O O . ALA A 1 93 ? 15.785 4.041 -25.084 1.00 97.00 93 ALA A O 1
ATOM 689 N N . GLU A 1 94 ? 14.532 2.286 -24.503 1.00 97.31 94 GLU A N 1
ATOM 690 C CA . GLU A 1 94 ? 13.319 3.091 -24.356 1.00 97.31 94 GLU A CA 1
ATOM 691 C C . GLU A 1 94 ? 13.339 3.933 -23.074 1.00 97.31 94 GLU A C 1
ATOM 693 O O . GLU A 1 94 ? 12.967 5.111 -23.090 1.00 97.31 94 GLU A O 1
ATOM 698 N N . ALA A 1 95 ? 13.881 3.372 -21.987 1.00 96.00 95 ALA A N 1
ATOM 699 C CA . ALA A 1 95 ? 14.199 4.093 -20.760 1.00 96.00 95 ALA A CA 1
ATOM 700 C C . ALA A 1 95 ? 15.094 5.311 -21.047 1.00 96.00 95 ALA A C 1
ATOM 702 O O . ALA A 1 95 ? 14.826 6.411 -20.554 1.00 96.00 95 ALA A O 1
ATOM 703 N N . GLU A 1 96 ? 16.131 5.154 -21.877 1.00 94.94 96 GLU A N 1
ATOM 704 C CA . GLU A 1 96 ? 16.979 6.263 -22.321 1.00 94.94 96 GLU A CA 1
ATOM 705 C C . GLU A 1 96 ? 16.179 7.319 -23.094 1.00 94.94 96 GLU A C 1
ATOM 707 O O . GLU A 1 96 ? 16.314 8.514 -22.810 1.00 94.94 96 GLU A O 1
ATOM 712 N N . GLY A 1 97 ? 15.301 6.892 -24.005 1.00 92.94 97 GLY A N 1
ATOM 713 C CA . GLY A 1 97 ? 14.417 7.780 -24.762 1.00 92.94 97 GLY A CA 1
ATOM 714 C C . GLY A 1 97 ? 13.578 8.694 -23.864 1.00 92.94 97 GLY A C 1
ATOM 715 O O . GLY A 1 97 ? 13.550 9.911 -24.067 1.00 92.94 97 GLY A O 1
ATOM 716 N N . VAL A 1 98 ? 12.961 8.147 -22.812 1.00 91.75 98 VAL A N 1
ATOM 717 C CA . VAL A 1 98 ? 12.208 8.946 -21.827 1.00 91.75 98 VAL A CA 1
ATOM 718 C C . VAL A 1 98 ? 13.128 9.832 -20.991 1.00 91.75 98 VAL A C 1
ATOM 720 O O . VAL A 1 98 ? 12.818 11.000 -20.750 1.00 91.75 98 VAL A O 1
ATOM 723 N N . MET A 1 99 ? 14.286 9.334 -20.559 1.00 93.19 99 MET A N 1
ATOM 724 C CA . MET A 1 99 ? 15.213 10.136 -19.758 1.00 93.19 99 MET A CA 1
ATOM 725 C C . MET A 1 99 ? 15.676 11.401 -20.489 1.00 93.19 99 MET A C 1
ATOM 727 O O . MET A 1 99 ? 15.814 12.449 -19.856 1.00 93.19 99 MET A O 1
ATOM 731 N N . GLN A 1 100 ? 15.869 11.360 -21.807 1.00 92.69 100 GLN A N 1
ATOM 732 C CA . GLN A 1 100 ? 16.328 12.522 -22.579 1.00 92.69 100 GLN A CA 1
ATOM 733 C C . GLN A 1 100 ? 15.394 13.740 -22.474 1.00 92.69 100 GLN A C 1
ATOM 735 O O . GLN A 1 100 ? 15.872 14.875 -22.529 1.00 92.69 100 GLN A O 1
ATOM 740 N N . VAL A 1 101 ? 14.091 13.533 -22.252 1.00 91.12 101 VAL A N 1
ATOM 741 C CA . VAL A 1 101 ? 13.104 14.622 -22.121 1.00 91.12 101 VAL A CA 1
ATOM 742 C C . VAL A 1 101 ? 12.878 15.084 -20.676 1.00 91.12 101 VAL A C 1
ATOM 744 O O . VAL A 1 101 ? 12.251 16.119 -20.442 1.00 91.12 101 VAL A O 1
ATOM 747 N N . LEU A 1 102 ? 13.406 14.359 -19.686 1.00 92.12 102 LEU A N 1
ATOM 748 C CA . LEU A 1 102 ? 13.278 14.701 -18.269 1.00 92.12 102 LEU A CA 1
ATOM 749 C C . LEU A 1 102 ? 14.339 15.717 -17.820 1.00 92.12 102 LEU A C 1
ATOM 751 O O . LEU A 1 102 ? 15.458 15.779 -18.332 1.00 92.12 102 LEU A O 1
ATOM 755 N N . SER A 1 103 ? 14.018 16.481 -16.770 1.00 94.31 103 SER A N 1
ATOM 756 C CA . SER A 1 103 ? 15.013 17.287 -16.043 1.00 94.31 103 SER A CA 1
ATOM 757 C C . SER A 1 103 ? 16.116 16.405 -15.438 1.00 94.31 103 SER A C 1
ATOM 759 O O . SER A 1 103 ? 15.901 15.219 -15.209 1.00 94.31 103 SER A O 1
ATOM 761 N N . ALA A 1 104 ? 17.278 16.970 -15.088 1.00 90.75 104 ALA A N 1
ATOM 762 C CA . ALA A 1 104 ? 18.375 16.197 -14.482 1.00 90.75 104 ALA A CA 1
ATOM 763 C C . ALA A 1 104 ? 17.951 15.414 -13.223 1.00 90.75 104 ALA A C 1
ATOM 765 O O . ALA A 1 104 ? 18.334 14.259 -13.053 1.00 90.75 104 ALA A O 1
ATOM 766 N N . ARG A 1 105 ? 17.111 16.019 -12.371 1.00 89.88 105 ARG A N 1
ATOM 767 C CA . ARG A 1 105 ? 16.534 15.343 -11.200 1.00 89.88 105 ARG A CA 1
ATOM 768 C C . ARG A 1 105 ? 15.573 14.225 -11.611 1.00 89.88 105 ARG A C 1
ATOM 770 O O . ARG A 1 105 ? 15.631 13.149 -11.030 1.00 89.88 105 ARG A O 1
ATOM 777 N N . GLY A 1 106 ? 14.711 14.485 -12.596 1.00 91.62 106 GLY A N 1
ATOM 778 C CA . GLY A 1 106 ? 13.777 13.489 -13.126 1.00 91.62 106 GLY A CA 1
ATOM 779 C C . GLY A 1 106 ? 14.498 12.281 -13.722 1.00 91.62 106 GLY A C 1
ATOM 780 O O . GLY A 1 106 ? 14.134 11.155 -13.412 1.00 91.62 106 GLY A O 1
ATOM 781 N N . ARG A 1 107 ? 15.581 12.513 -14.474 1.00 93.88 107 ARG A N 1
ATOM 782 C CA . ARG A 1 107 ? 16.451 11.459 -15.014 1.00 93.88 107 ARG A CA 1
ATOM 783 C C . ARG A 1 107 ? 17.031 10.568 -13.928 1.00 93.88 107 ARG A C 1
ATOM 785 O O . ARG A 1 107 ? 16.910 9.358 -14.017 1.00 93.88 107 ARG A O 1
ATOM 792 N N . GLY A 1 108 ? 17.643 11.163 -12.902 1.00 93.19 108 GLY A N 1
ATOM 793 C CA . GLY A 1 108 ? 18.241 10.392 -11.810 1.00 93.19 108 GLY A CA 1
ATOM 794 C C . GLY A 1 108 ? 17.213 9.567 -11.032 1.00 93.19 108 GLY A C 1
ATOM 795 O O . GLY A 1 108 ? 17.499 8.432 -10.668 1.00 93.19 108 GLY A O 1
ATOM 796 N N . GLY A 1 109 ? 16.014 10.120 -10.812 1.00 93.31 109 GLY A N 1
ATOM 797 C CA . GLY A 1 109 ? 14.912 9.394 -10.179 1.00 93.31 109 GLY A CA 1
ATOM 798 C C . GLY A 1 109 ? 14.444 8.211 -11.022 1.00 93.31 109 GLY A C 1
ATOM 799 O O . GLY A 1 109 ? 14.435 7.089 -10.534 1.00 93.31 109 GLY A O 1
ATOM 800 N N . PHE A 1 110 ? 14.147 8.454 -12.300 1.00 95.00 110 PHE A N 1
ATOM 801 C CA . PHE A 1 110 ? 13.689 7.408 -13.210 1.00 95.00 110 PHE A CA 1
ATOM 802 C C . PHE A 1 110 ? 14.734 6.303 -13.405 1.00 95.00 110 PHE A C 1
ATOM 804 O O . PHE A 1 110 ? 14.385 5.129 -13.359 1.00 95.00 110 PHE A O 1
ATOM 811 N N . LEU A 1 111 ? 16.017 6.657 -13.554 1.00 94.38 111 LEU A N 1
A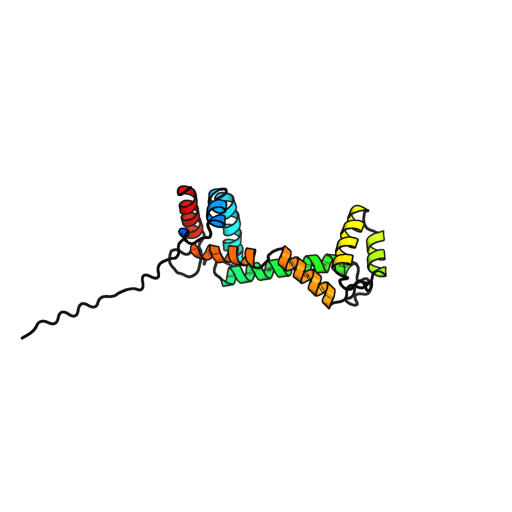TOM 812 C CA . LEU A 1 111 ? 17.100 5.677 -13.663 1.00 94.38 111 LEU A CA 1
ATOM 813 C C . LEU A 1 111 ? 17.144 4.755 -12.441 1.00 94.38 111 LEU A C 1
ATOM 815 O O . LEU A 1 111 ? 17.261 3.547 -12.597 1.00 94.38 111 LEU A O 1
ATOM 819 N N . LEU A 1 112 ? 17.008 5.310 -11.232 1.00 93.88 112 LEU A N 1
ATOM 820 C CA . LEU A 1 112 ? 16.952 4.504 -10.014 1.00 93.88 112 LEU A CA 1
ATOM 821 C C . LEU A 1 112 ? 15.745 3.557 -10.028 1.00 93.88 112 LEU A C 1
ATOM 823 O O . LEU A 1 112 ? 15.899 2.384 -9.698 1.00 93.88 112 LEU A O 1
ATOM 827 N N . THR A 1 113 ? 14.567 4.047 -10.419 1.00 94.81 113 THR A N 1
ATOM 828 C CA . THR A 1 113 ? 13.351 3.227 -10.520 1.00 94.81 113 THR A CA 1
ATOM 829 C C . THR A 1 113 ? 13.527 2.094 -11.532 1.00 94.81 113 THR A C 1
ATOM 831 O O . THR A 1 113 ? 13.214 0.949 -11.210 1.00 94.81 113 THR A O 1
ATOM 834 N N . PHE A 1 114 ? 14.085 2.379 -12.712 1.00 96.94 114 PHE A N 1
ATOM 835 C CA . PHE A 1 114 ? 14.367 1.381 -13.745 1.00 96.94 114 PHE A CA 1
ATOM 836 C C . PHE A 1 114 ? 15.380 0.335 -13.267 1.00 96.94 114 PHE A C 1
ATOM 838 O O . PHE A 1 114 ? 15.091 -0.850 -13.340 1.00 96.94 114 PHE A O 1
ATOM 845 N N . THR A 1 115 ? 16.511 0.747 -12.687 1.00 95.56 115 THR A N 1
ATOM 846 C CA . THR A 1 115 ? 17.526 -0.180 -12.150 1.00 95.56 115 THR A CA 1
ATOM 847 C C . THR A 1 115 ? 17.003 -1.041 -10.999 1.00 95.56 115 THR A C 1
ATOM 849 O O . THR A 1 115 ? 17.492 -2.138 -10.775 1.00 95.56 115 THR A O 1
ATOM 852 N N . VAL A 1 116 ? 16.026 -0.562 -10.227 1.00 95.00 116 VAL A N 1
ATOM 853 C CA . VAL A 1 116 ? 15.364 -1.390 -9.205 1.00 95.00 116 VAL A CA 1
ATOM 854 C C . VAL A 1 116 ? 14.357 -2.361 -9.829 1.00 95.00 116 VAL A C 1
ATOM 856 O O . VAL A 1 116 ? 14.054 -3.387 -9.213 1.00 95.00 116 VAL A O 1
ATOM 859 N N . ALA A 1 117 ? 13.790 -2.028 -10.988 1.00 96.94 117 ALA A N 1
ATOM 860 C CA . ALA A 1 117 ? 12.874 -2.892 -11.718 1.00 96.94 117 ALA A CA 1
ATOM 861 C C . ALA A 1 117 ? 13.626 -4.006 -12.456 1.00 96.94 117 ALA A C 1
ATOM 863 O O . ALA A 1 117 ? 13.287 -5.154 -12.209 1.00 96.94 117 ALA A O 1
ATOM 864 N N . ASP A 1 118 ? 14.649 -3.666 -13.247 1.00 97.75 118 ASP A N 1
ATOM 865 C CA . ASP A 1 118 ? 15.621 -4.568 -13.898 1.00 97.75 118 ASP A CA 1
ATOM 866 C C . ASP A 1 118 ? 16.467 -5.277 -12.825 1.00 97.75 118 ASP A C 1
ATOM 868 O O . ASP A 1 118 ? 17.532 -4.817 -12.403 1.00 97.75 118 ASP A O 1
ATOM 872 N N . ALA A 1 119 ? 15.898 -6.334 -12.255 1.00 96.38 119 ALA A N 1
ATOM 873 C CA . ALA A 1 119 ? 16.384 -6.964 -11.038 1.00 96.38 119 ALA A CA 1
ATOM 874 C C . ALA A 1 119 ? 17.499 -7.968 -11.328 1.00 96.38 119 ALA A C 1
ATOM 876 O O . ALA A 1 119 ? 18.322 -8.229 -10.443 1.00 96.38 119 ALA A O 1
ATOM 877 N N . ASP A 1 120 ? 17.511 -8.545 -12.530 1.00 96.75 120 ASP A N 1
ATOM 878 C CA . ASP A 1 120 ? 18.572 -9.437 -12.987 1.00 96.75 120 ASP A CA 1
ATOM 879 C C . ASP A 1 120 ? 19.693 -8.719 -13.762 1.00 96.75 120 ASP A C 1
ATOM 881 O O . ASP A 1 120 ? 20.790 -9.276 -13.894 1.00 96.75 120 ASP A O 1
ATOM 885 N N . GLY A 1 121 ? 19.484 -7.456 -14.143 1.00 97.06 121 GLY A N 1
ATOM 886 C CA . GLY A 1 121 ? 20.485 -6.603 -14.772 1.00 97.06 121 GLY A CA 1
ATOM 887 C C . GLY A 1 121 ? 20.684 -6.899 -16.256 1.00 97.06 121 GLY A C 1
ATOM 888 O O . GLY A 1 121 ? 21.766 -6.608 -16.781 1.00 97.06 121 GLY A O 1
ATOM 889 N N . ASP A 1 122 ? 19.705 -7.508 -16.929 1.00 97.69 122 ASP A N 1
ATOM 890 C CA . ASP A 1 122 ? 19.775 -7.826 -18.356 1.00 97.69 122 ASP A CA 1
ATOM 891 C C . ASP A 1 122 ? 19.514 -6.609 -19.269 1.00 97.69 122 ASP A C 1
ATOM 893 O O . ASP A 1 122 ? 19.672 -6.689 -20.495 1.00 97.69 122 ASP A O 1
ATOM 897 N N . GLY A 1 123 ? 19.200 -5.452 -18.675 1.00 97.44 123 GLY A N 1
ATOM 898 C CA . GLY A 1 123 ? 18.902 -4.212 -19.382 1.00 97.44 123 GLY A CA 1
ATOM 899 C C . GLY A 1 123 ? 17.451 -4.122 -19.850 1.00 97.44 123 GLY A C 1
ATOM 900 O O . GLY A 1 123 ? 17.135 -3.283 -20.705 1.00 97.44 123 GLY A O 1
ATOM 901 N N . ARG A 1 124 ? 16.567 -4.974 -19.335 1.00 98.19 124 ARG A N 1
ATOM 902 C CA . ARG A 1 124 ? 15.128 -4.978 -19.578 1.00 98.19 124 ARG A CA 1
ATOM 903 C C . ARG A 1 124 ? 14.418 -5.120 -18.233 1.00 98.19 124 ARG A C 1
ATOM 905 O O . ARG A 1 124 ? 14.919 -5.720 -17.302 1.00 98.19 124 ARG A O 1
ATOM 912 N N . ALA A 1 125 ? 13.232 -4.539 -18.133 1.00 98.19 125 ALA A N 1
ATOM 913 C CA . ALA A 1 1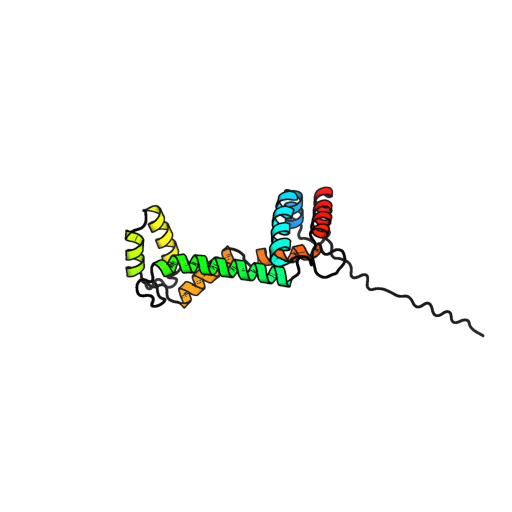25 ? 12.314 -4.787 -17.033 1.00 98.19 125 ALA A CA 1
ATOM 914 C C . ALA A 1 125 ? 11.076 -5.465 -17.617 1.00 98.19 125 ALA A C 1
ATOM 916 O O . ALA A 1 125 ? 10.190 -4.803 -18.170 1.00 98.19 125 ALA A O 1
ATOM 917 N N . GLY A 1 126 ? 11.051 -6.796 -17.559 1.00 98.12 126 GLY A N 1
ATOM 918 C CA . GLY A 1 126 ? 9.963 -7.612 -18.103 1.00 98.12 126 GLY A CA 1
ATOM 919 C C . GLY A 1 126 ? 8.725 -7.661 -17.197 1.00 98.12 126 GLY A C 1
ATOM 920 O O . GLY A 1 126 ? 8.773 -7.238 -16.040 1.00 98.12 126 GLY A O 1
ATOM 921 N N . PRO A 1 127 ? 7.605 -8.260 -17.647 1.00 97.44 127 PRO A N 1
ATOM 922 C CA . PRO A 1 127 ? 6.356 -8.286 -16.878 1.00 97.44 127 PRO A CA 1
ATOM 923 C C . PRO A 1 127 ? 6.486 -8.827 -15.445 1.00 97.44 127 PRO A C 1
ATOM 925 O O . PRO A 1 127 ? 5.833 -8.326 -14.530 1.00 97.44 127 PRO A O 1
ATOM 928 N N . GLN A 1 128 ? 7.332 -9.840 -15.224 1.00 97.81 128 GLN A N 1
ATOM 929 C CA . GLN A 1 128 ? 7.553 -10.409 -13.888 1.00 97.81 128 GLN A CA 1
ATOM 930 C C . GLN A 1 128 ? 8.317 -9.453 -12.968 1.00 97.81 128 GLN A C 1
ATOM 932 O O . GLN A 1 128 ? 8.000 -9.337 -11.785 1.00 97.81 128 GLN A O 1
ATOM 937 N N . GLU A 1 129 ? 9.296 -8.747 -13.512 1.00 98.25 129 GLU A N 1
ATOM 938 C CA . GLU A 1 129 ? 10.112 -7.779 -12.790 1.00 98.25 129 GLU A CA 1
ATOM 939 C C . GLU A 1 129 ? 9.335 -6.505 -12.471 1.00 98.25 129 GLU A C 1
ATOM 941 O O . GLU A 1 129 ? 9.360 -6.033 -11.333 1.00 98.25 129 GLU A O 1
ATOM 946 N N . LEU A 1 130 ? 8.552 -6.011 -13.434 1.00 98.06 130 LEU A N 1
ATOM 947 C CA . LEU A 1 130 ? 7.608 -4.915 -13.234 1.00 98.06 130 LEU A CA 1
ATOM 948 C C . LEU A 1 130 ? 6.590 -5.263 -12.142 1.00 98.06 130 LEU A C 1
ATOM 950 O O . LEU A 1 130 ? 6.350 -4.458 -11.239 1.00 98.06 130 LEU A O 1
ATOM 954 N N . GLN A 1 131 ? 6.034 -6.479 -12.171 1.00 97.94 131 GLN A N 1
ATOM 955 C CA . GLN A 1 131 ? 5.133 -6.962 -11.125 1.00 97.94 131 GLN A CA 1
ATOM 956 C C . GLN A 1 131 ? 5.835 -7.022 -9.760 1.00 97.94 131 GLN A C 1
ATOM 958 O O . GLN A 1 131 ? 5.287 -6.538 -8.770 1.00 97.94 131 GLN A O 1
ATOM 963 N N . ALA A 1 132 ? 7.061 -7.548 -9.694 1.00 97.88 132 ALA A N 1
ATOM 964 C CA . ALA A 1 132 ? 7.827 -7.614 -8.452 1.00 97.88 132 ALA A CA 1
ATOM 965 C C . ALA A 1 132 ? 8.160 -6.219 -7.896 1.00 97.88 132 ALA A C 1
ATOM 967 O O . ALA A 1 132 ? 8.059 -5.992 -6.688 1.00 97.88 132 ALA A O 1
ATOM 968 N N . ALA A 1 133 ? 8.522 -5.264 -8.755 1.00 97.00 133 ALA A N 1
ATOM 969 C CA . ALA A 1 133 ? 8.735 -3.872 -8.374 1.00 97.00 133 ALA A CA 1
ATOM 970 C C . ALA A 1 133 ? 7.445 -3.236 -7.830 1.00 97.00 133 ALA A C 1
ATOM 972 O O . ALA A 1 133 ? 7.468 -2.581 -6.784 1.00 97.00 133 ALA A O 1
ATOM 973 N N . ALA A 1 134 ? 6.310 -3.490 -8.483 1.00 97.69 134 ALA A N 1
ATOM 974 C CA . ALA A 1 134 ? 5.001 -3.023 -8.044 1.00 97.69 134 ALA A CA 1
ATOM 975 C C . ALA A 1 134 ? 4.598 -3.620 -6.682 1.00 97.69 134 ALA A C 1
ATOM 977 O O . ALA A 1 134 ? 4.091 -2.902 -5.816 1.00 97.69 134 ALA A O 1
ATOM 978 N N . ASP A 1 135 ? 4.852 -4.909 -6.450 1.00 97.94 135 ASP A N 1
ATOM 979 C CA . ASP A 1 135 ? 4.568 -5.564 -5.168 1.00 97.94 135 ASP A CA 1
ATOM 980 C C . ASP A 1 135 ? 5.470 -5.046 -4.042 1.00 97.94 135 ASP A C 1
ATOM 982 O O . ASP A 1 135 ? 4.983 -4.789 -2.938 1.00 97.94 135 ASP A O 1
ATOM 986 N N . ARG A 1 136 ? 6.752 -4.774 -4.322 1.00 97.00 136 ARG A N 1
ATOM 987 C CA . ARG A 1 136 ? 7.640 -4.076 -3.375 1.00 97.00 136 ARG A CA 1
ATOM 988 C C . ARG A 1 136 ? 7.107 -2.686 -3.027 1.00 97.00 136 ARG A C 1
ATOM 990 O O . ARG A 1 136 ? 7.127 -2.306 -1.857 1.00 97.00 136 ARG A O 1
ATOM 997 N N . ALA A 1 137 ? 6.601 -1.938 -4.008 1.00 96.62 137 ALA A N 1
ATOM 998 C CA . ALA A 1 137 ? 5.999 -0.627 -3.770 1.00 96.62 137 ALA A CA 1
ATOM 999 C C . ALA A 1 137 ? 4.724 -0.721 -2.913 1.00 96.62 137 ALA A C 1
ATOM 1001 O O . ALA A 1 137 ? 4.520 0.100 -2.017 1.00 96.62 137 ALA A O 1
ATOM 1002 N N . ALA A 1 138 ? 3.890 -1.739 -3.133 1.00 97.81 138 ALA A N 1
ATOM 1003 C CA . ALA A 1 138 ? 2.719 -2.002 -2.300 1.00 97.81 138 ALA A CA 1
ATOM 1004 C C . ALA A 1 138 ? 3.084 -2.335 -0.851 1.00 97.81 138 ALA A C 1
ATOM 1006 O O . ALA A 1 138 ? 2.467 -1.790 0.068 1.00 97.81 138 ALA A O 1
ATOM 1007 N N . GLU A 1 139 ? 4.096 -3.177 -0.644 1.00 96.69 139 GLU A N 1
ATOM 1008 C CA . GLU A 1 139 ? 4.578 -3.523 0.694 1.00 96.69 139 GLU A CA 1
ATOM 1009 C C . GLU A 1 139 ? 5.207 -2.310 1.397 1.00 96.69 139 GLU A C 1
ATOM 1011 O O . GLU A 1 139 ? 4.961 -2.074 2.578 1.00 96.69 139 GLU A O 1
ATOM 1016 N N . ALA A 1 140 ? 5.943 -1.470 0.664 1.00 95.88 140 ALA A N 1
ATOM 1017 C CA . ALA A 1 140 ? 6.498 -0.230 1.201 1.00 95.88 140 ALA A CA 1
ATOM 1018 C C . ALA A 1 140 ? 5.410 0.796 1.572 1.00 95.88 140 ALA A C 1
ATOM 1020 O O . ALA A 1 140 ? 5.538 1.488 2.584 1.00 95.88 140 ALA A O 1
ATOM 1021 N N . ARG A 1 141 ? 4.333 0.897 0.779 1.00 95.25 141 ARG A N 1
ATOM 1022 C CA . ARG A 1 141 ? 3.188 1.785 1.053 1.00 95.25 141 ARG A CA 1
ATOM 1023 C C . ARG A 1 141 ? 2.427 1.333 2.297 1.00 95.25 141 ARG A C 1
ATOM 1025 O O . ARG A 1 141 ? 2.130 2.150 3.167 1.00 95.25 141 ARG A O 1
ATOM 1032 N N . LEU A 1 142 ? 2.058 0.055 2.352 1.00 96.50 142 LEU A N 1
ATOM 1033 C CA . LEU A 1 142 ? 1.236 -0.498 3.422 1.00 96.50 142 LEU A CA 1
ATOM 1034 C C . LEU A 1 142 ? 1.547 -1.982 3.632 1.00 96.50 142 LEU A C 1
ATOM 1036 O O . LEU A 1 142 ? 0.808 -2.864 3.187 1.00 96.50 142 LEU A O 1
ATOM 1040 N N . GLY A 1 143 ? 2.642 -2.241 4.339 1.00 96.25 143 GLY A N 1
ATOM 1041 C CA . GLY A 1 143 ? 3.078 -3.592 4.665 1.00 96.25 143 GLY A CA 1
ATOM 1042 C C . GLY A 1 143 ? 2.244 -4.274 5.745 1.00 96.25 143 GLY A C 1
ATOM 1043 O O . GLY A 1 143 ? 1.398 -3.653 6.400 1.00 96.25 143 GLY A O 1
ATOM 1044 N N . ASP A 1 144 ? 2.483 -5.564 5.953 1.00 95.06 144 ASP A N 1
ATOM 1045 C CA . ASP A 1 144 ? 1.637 -6.403 6.818 1.00 95.06 144 ASP A CA 1
ATOM 1046 C C . ASP A 1 144 ? 1.589 -5.918 8.273 1.00 95.06 144 ASP A C 1
ATOM 1048 O O . ASP A 1 144 ? 0.533 -5.926 8.907 1.00 95.06 144 ASP A O 1
ATOM 1052 N N . ALA A 1 145 ? 2.703 -5.401 8.797 1.00 92.50 145 ALA A N 1
ATOM 1053 C CA . ALA A 1 145 ? 2.744 -4.841 10.147 1.00 92.50 145 ALA A CA 1
ATOM 1054 C C . ALA A 1 145 ? 1.851 -3.594 10.290 1.00 92.50 145 ALA A C 1
ATOM 1056 O O . ALA A 1 145 ? 1.205 -3.403 11.322 1.00 92.50 145 ALA A O 1
ATOM 1057 N N . ALA A 1 146 ? 1.789 -2.748 9.258 1.00 92.44 146 ALA A N 1
ATOM 1058 C CA . ALA A 1 146 ? 0.915 -1.579 9.244 1.00 92.44 146 ALA A CA 1
ATOM 1059 C C . ALA A 1 146 ? -0.556 -1.991 9.079 1.00 92.44 146 ALA A C 1
ATOM 1061 O O . ALA A 1 146 ? -1.419 -1.464 9.780 1.00 92.44 146 ALA A O 1
ATOM 1062 N N . ALA A 1 147 ? -0.838 -2.984 8.231 1.00 95.25 147 ALA A N 1
ATOM 1063 C CA . ALA A 1 147 ? -2.174 -3.558 8.085 1.00 95.25 147 ALA A CA 1
ATOM 1064 C C . ALA A 1 147 ? -2.687 -4.170 9.404 1.00 95.25 147 ALA A C 1
ATOM 1066 O O . ALA A 1 147 ? -3.826 -3.920 9.799 1.00 95.25 147 ALA A O 1
ATOM 1067 N N . ALA A 1 148 ? -1.838 -4.889 10.144 1.00 92.75 148 ALA A N 1
ATOM 1068 C CA . ALA A 1 148 ? -2.177 -5.425 11.463 1.00 92.75 148 ALA A CA 1
ATOM 1069 C C . ALA A 1 148 ? -2.472 -4.316 12.489 1.00 92.75 148 ALA A C 1
ATOM 1071 O O . ALA A 1 148 ? -3.390 -4.442 13.298 1.00 92.75 148 ALA A O 1
ATOM 1072 N N . GLN A 1 149 ? -1.746 -3.192 12.435 1.00 91.31 149 GLN A N 1
ATOM 1073 C CA . GLN A 1 149 ? -2.048 -2.036 13.286 1.00 91.31 149 GLN A CA 1
ATOM 1074 C C . GLN A 1 149 ? -3.407 -1.407 12.968 1.00 91.31 149 GLN A C 1
ATOM 1076 O O . GLN A 1 149 ? -4.060 -0.911 13.883 1.00 91.31 149 GLN A O 1
ATOM 1081 N N . LEU A 1 150 ? -3.834 -1.419 11.703 1.00 93.75 150 LEU A N 1
ATOM 1082 C CA . LEU A 1 150 ? -5.172 -0.961 11.327 1.00 93.75 150 LEU A CA 1
ATOM 1083 C C . LEU A 1 150 ? -6.244 -1.906 11.868 1.00 93.75 150 LEU A C 1
ATOM 1085 O O . LEU A 1 150 ? -7.223 -1.427 12.424 1.00 93.75 150 LEU A O 1
ATOM 1089 N N . GLN A 1 151 ? -6.032 -3.224 11.790 1.00 94.38 151 GLN A N 1
ATOM 1090 C CA . GLN A 1 151 ? -6.952 -4.218 12.364 1.00 94.38 151 GLN A CA 1
ATOM 1091 C C . GLN A 1 151 ? -7.123 -4.058 13.880 1.00 94.38 151 GLN A C 1
ATOM 1093 O O . GLN A 1 151 ? -8.212 -4.273 14.405 1.00 94.38 151 GLN A O 1
ATOM 1098 N N . ALA A 1 152 ? -6.085 -3.605 14.589 1.00 92.31 152 ALA A N 1
ATOM 1099 C CA . ALA A 1 152 ? -6.157 -3.366 16.029 1.00 92.31 152 ALA A CA 1
ATOM 1100 C C . ALA A 1 152 ? -7.195 -2.299 16.431 1.00 92.31 152 ALA A C 1
ATOM 1102 O O . ALA A 1 152 ? -7.600 -2.271 17.589 1.00 92.31 152 ALA A O 1
ATOM 1103 N N . VAL A 1 153 ? -7.669 -1.455 15.502 1.00 91.94 153 VAL A N 1
ATOM 1104 C CA . VAL A 1 153 ? -8.758 -0.501 15.775 1.00 91.94 153 VAL A CA 1
ATOM 1105 C C . VAL A 1 153 ? -10.043 -1.206 16.216 1.00 91.94 153 VAL A C 1
ATOM 1107 O O . VAL A 1 153 ? -10.803 -0.634 16.987 1.00 91.94 153 VAL A O 1
ATOM 1110 N N . LEU A 1 154 ? -10.262 -2.458 15.795 1.00 94.06 154 LEU A N 1
ATOM 1111 C CA . LEU A 1 154 ? -11.449 -3.244 16.149 1.00 94.06 154 LEU A CA 1
ATOM 1112 C C . LEU A 1 154 ? -11.571 -3.505 17.653 1.00 94.06 154 LEU A C 1
ATOM 1114 O O . LEU A 1 154 ? -12.648 -3.821 18.132 1.00 94.06 154 LEU A O 1
ATOM 1118 N N . VAL A 1 155 ? -10.502 -3.301 18.425 1.00 93.94 155 VAL A N 1
ATOM 1119 C CA . VAL A 1 155 ? -10.553 -3.363 19.890 1.00 93.94 155 VAL A CA 1
ATOM 1120 C C . VAL A 1 155 ? -11.486 -2.312 20.510 1.00 93.94 155 VAL A C 1
ATOM 1122 O O . VAL A 1 155 ? -11.878 -2.435 21.670 1.00 93.94 155 VAL A O 1
ATOM 1125 N N . PHE A 1 156 ? -11.784 -1.241 19.767 1.00 94.19 156 PHE A N 1
ATOM 1126 C CA . PHE A 1 156 ? -12.653 -0.166 20.225 1.00 94.19 156 PHE A CA 1
ATOM 1127 C C . PHE A 1 156 ? -14.140 -0.521 20.135 1.00 94.19 156 PHE A C 1
ATOM 1129 O O . PHE A 1 156 ? -14.914 0.201 20.747 1.00 94.19 156 PHE A O 1
ATOM 1136 N N . ASP A 1 157 ? -14.519 -1.605 19.446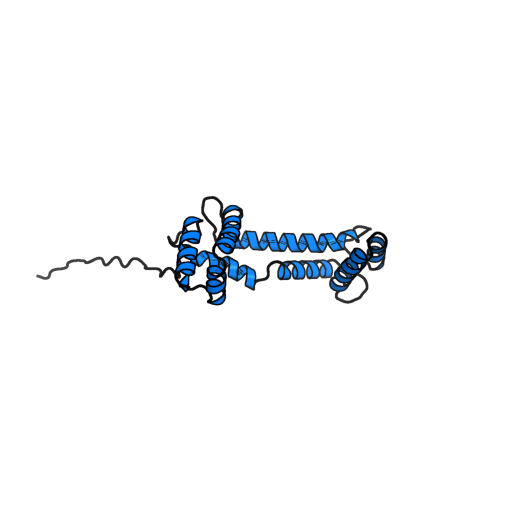 1.00 94.88 157 ASP A N 1
ATOM 1137 C CA . ASP A 1 157 ? -15.892 -2.139 19.388 1.00 94.88 157 ASP A CA 1
ATOM 1138 C C . ASP A 1 157 ? -16.344 -2.516 20.801 1.00 94.88 157 ASP A C 1
ATOM 1140 O O . ASP A 1 157 ? -15.901 -3.527 21.346 1.00 94.88 157 ASP A O 1
ATOM 1144 N N . ALA A 1 158 ? -17.130 -1.651 21.433 1.00 92.19 158 ALA A N 1
ATOM 1145 C CA . ALA A 1 158 ? -17.474 -1.742 22.847 1.00 92.19 158 ALA A CA 1
ATOM 1146 C C . ALA A 1 158 ? -18.815 -2.436 23.072 1.00 92.19 158 ALA A C 1
ATOM 1148 O O . ALA A 1 158 ? -19.030 -2.997 24.151 1.00 92.19 158 ALA A O 1
ATOM 1149 N N . ASP A 1 159 ? -19.714 -2.384 22.089 1.00 93.00 159 ASP A N 1
ATOM 1150 C CA . ASP A 1 159 ? -21.021 -3.035 22.160 1.00 93.00 159 AS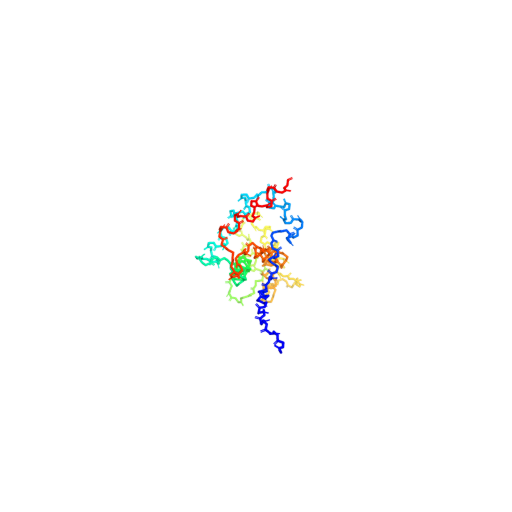P A CA 1
ATOM 1151 C C . ASP A 1 159 ? -21.044 -4.447 21.546 1.00 93.00 159 ASP A C 1
ATOM 1153 O O . ASP A 1 159 ? -21.987 -5.205 21.798 1.00 93.00 159 ASP A O 1
ATOM 1157 N N . GLY A 1 160 ? -19.963 -4.851 20.875 1.00 92.50 160 GLY A N 1
ATOM 1158 C CA . GLY A 1 160 ? -19.738 -6.201 20.374 1.00 92.50 160 GLY A CA 1
ATOM 1159 C C . GLY A 1 160 ? -20.451 -6.487 19.055 1.00 92.50 160 GLY A C 1
ATOM 1160 O O . GLY A 1 160 ? -20.738 -7.655 18.769 1.00 92.50 160 GLY A O 1
ATOM 1161 N N . ASP A 1 161 ? -20.770 -5.462 18.264 1.00 93.81 161 ASP A N 1
ATOM 1162 C CA . ASP A 1 161 ? -21.457 -5.605 16.976 1.00 93.81 161 ASP A CA 1
ATOM 1163 C C . ASP A 1 161 ? -20.519 -5.937 15.792 1.00 93.81 161 ASP A C 1
ATOM 1165 O O . ASP A 1 161 ? -20.964 -6.072 14.641 1.00 93.81 161 ASP A O 1
ATOM 1169 N N . ALA A 1 162 ? -19.230 -6.151 16.085 1.00 93.81 162 ALA A N 1
ATOM 1170 C CA . ALA A 1 162 ? -18.143 -6.396 15.141 1.00 93.81 162 ALA A CA 1
ATOM 1171 C C . ALA A 1 162 ? -17.867 -5.217 14.191 1.00 93.81 162 ALA A C 1
ATOM 1173 O O . ALA A 1 162 ? -17.272 -5.399 13.117 1.00 93.81 162 ALA A O 1
ATOM 1174 N N . ALA A 1 163 ? -18.285 -4.012 14.568 1.00 95.62 163 ALA A N 1
ATOM 1175 C CA . ALA A 1 163 ? -17.959 -2.763 13.914 1.00 95.62 163 ALA A CA 1
ATOM 1176 C C . ALA A 1 163 ? -17.430 -1.744 14.927 1.00 95.62 163 ALA A C 1
ATOM 1178 O O . ALA A 1 163 ? -17.695 -1.790 16.116 1.00 95.62 163 ALA A O 1
ATOM 1179 N N . VAL A 1 164 ? -16.649 -0.785 14.434 1.00 96.50 164 VAL A N 1
ATOM 1180 C CA . VAL A 1 164 ? -16.220 0.359 15.240 1.00 96.50 164 VAL A CA 1
ATOM 1181 C C . VAL A 1 164 ? -16.898 1.604 14.715 1.00 96.50 164 VAL A C 1
ATOM 1183 O O . VAL A 1 164 ? -16.597 2.091 13.616 1.00 96.50 164 VAL A O 1
ATOM 1186 N N . SER A 1 165 ? -17.808 2.145 15.512 1.00 96.12 165 SER A N 1
ATOM 1187 C CA . SER A 1 165 ? -18.416 3.443 15.264 1.00 96.12 165 SER A CA 1
ATOM 1188 C C . SER A 1 165 ? -17.475 4.592 15.650 1.00 96.12 165 SER A C 1
ATOM 1190 O O . SER A 1 165 ? -16.535 4.452 16.436 1.00 96.12 165 SER A O 1
ATOM 1192 N N . LEU A 1 166 ? -17.757 5.795 15.135 1.00 94.69 166 LEU A N 1
ATOM 1193 C CA . LEU A 1 166 ? -17.020 7.001 15.538 1.00 94.69 166 LEU A CA 1
ATOM 1194 C C . LEU A 1 166 ? -17.134 7.277 17.042 1.00 94.69 166 LEU A C 1
ATOM 1196 O O . LEU A 1 166 ? -16.184 7.771 17.646 1.00 94.69 166 LEU A O 1
ATOM 1200 N N . ARG A 1 167 ? -18.287 6.958 17.642 1.00 94.81 167 ARG A N 1
ATOM 1201 C CA . ARG A 1 167 ? -18.538 7.176 19.070 1.00 94.81 167 ARG A CA 1
ATOM 1202 C C . ARG A 1 167 ? -17.638 6.288 19.922 1.00 94.81 167 ARG A C 1
ATOM 1204 O O . ARG A 1 167 ? -17.031 6.769 20.873 1.00 94.81 167 ARG A O 1
ATOM 1211 N N . GLU A 1 168 ? -17.548 5.014 19.572 1.00 95.31 168 GLU A N 1
ATOM 1212 C CA . GLU A 1 168 ? -16.732 4.037 20.292 1.00 95.31 168 GLU A CA 1
ATOM 1213 C C . GLU A 1 168 ? -15.244 4.339 20.171 1.00 95.31 168 GLU A C 1
ATOM 1215 O O . GLU A 1 168 ? -14.532 4.376 21.175 1.00 95.31 168 GLU A O 1
ATOM 1220 N N . LEU A 1 169 ? -14.794 4.680 18.961 1.00 95.00 169 LEU A N 1
ATOM 1221 C CA . LEU A 1 169 ? -13.436 5.151 18.728 1.00 95.00 169 LEU A CA 1
ATOM 1222 C C . LEU A 1 169 ? -13.106 6.368 19.612 1.00 95.00 169 LEU A C 1
ATOM 1224 O O . LEU A 1 169 ? -12.068 6.390 20.272 1.00 95.00 169 LEU A O 1
ATOM 1228 N N . GLN A 1 170 ? -13.976 7.384 19.641 1.00 95.12 170 GLN A N 1
ATOM 1229 C CA . GLN A 1 170 ? -13.780 8.582 20.466 1.00 95.12 170 GLN A CA 1
ATOM 1230 C C . GLN A 1 170 ? -13.702 8.244 21.957 1.00 95.12 170 GLN A C 1
ATOM 1232 O O . GLN A 1 170 ? -12.797 8.722 22.644 1.00 95.12 170 GLN A O 1
ATOM 1237 N N . ALA A 1 171 ? -14.613 7.401 22.448 1.00 94.25 171 ALA A N 1
ATOM 1238 C CA . ALA A 1 171 ? -14.641 6.981 23.844 1.00 94.25 171 ALA A CA 1
ATOM 1239 C C . ALA A 1 171 ? -13.366 6.216 24.237 1.00 94.25 171 ALA A C 1
ATOM 1241 O O . ALA A 1 171 ? -12.742 6.529 25.253 1.00 94.25 171 ALA A O 1
ATOM 1242 N N . GLY A 1 172 ? -12.933 5.260 23.414 1.00 93.12 172 GLY A N 1
ATOM 1243 C CA . GLY A 1 172 ? -11.736 4.470 23.685 1.00 93.12 172 GLY A CA 1
ATOM 1244 C C . GLY A 1 172 ? -10.437 5.271 23.594 1.00 93.12 172 GLY A C 1
ATOM 1245 O O . GLY A 1 172 ? -9.546 5.103 24.426 1.00 93.12 172 GLY A O 1
ATOM 1246 N N . VAL A 1 173 ? -10.325 6.199 22.639 1.00 94.12 173 VAL A N 1
ATOM 1247 C CA . VAL A 1 173 ? -9.163 7.100 22.551 1.00 94.12 173 VAL A CA 1
ATOM 1248 C C . VAL A 1 173 ? -9.105 8.043 23.752 1.00 94.12 173 VAL A C 1
ATOM 1250 O O . VAL A 1 173 ? -8.028 8.225 24.321 1.00 94.12 173 VAL A O 1
ATOM 1253 N N . ALA A 1 174 ? -10.241 8.600 24.185 1.00 92.75 174 ALA A N 1
ATOM 1254 C CA . ALA A 1 174 ? -10.304 9.430 25.387 1.00 92.75 174 ALA A CA 1
ATOM 1255 C C . ALA A 1 174 ? -9.890 8.647 26.646 1.00 92.75 174 ALA A C 1
ATOM 1257 O O . ALA A 1 174 ? -9.153 9.174 27.480 1.00 92.75 174 ALA A O 1
ATOM 1258 N N . GLN A 1 175 ? -10.289 7.373 26.752 1.00 90.44 175 GLN A N 1
ATOM 1259 C CA . GLN A 1 175 ? -9.868 6.489 27.842 1.00 90.44 175 GLN A CA 1
ATOM 1260 C C . GLN A 1 175 ? -8.343 6.302 27.878 1.00 90.44 175 GLN A C 1
ATOM 1262 O O . GLN A 1 175 ? -7.752 6.330 28.955 1.00 90.44 175 GLN A O 1
ATOM 1267 N N . LEU A 1 176 ? -7.696 6.121 26.723 1.00 89.56 176 LEU A N 1
ATOM 1268 C CA . LEU A 1 176 ? -6.238 5.974 26.637 1.00 89.56 176 LEU A CA 1
ATOM 1269 C C . LEU A 1 176 ? -5.496 7.285 26.924 1.00 89.56 176 LEU A C 1
ATOM 1271 O O . LEU A 1 176 ? -4.465 7.271 27.595 1.00 89.56 176 LEU A O 1
ATOM 1275 N N . ALA A 1 177 ? -6.020 8.412 26.439 1.00 86.25 177 ALA A N 1
ATOM 1276 C CA . ALA A 1 177 ? -5.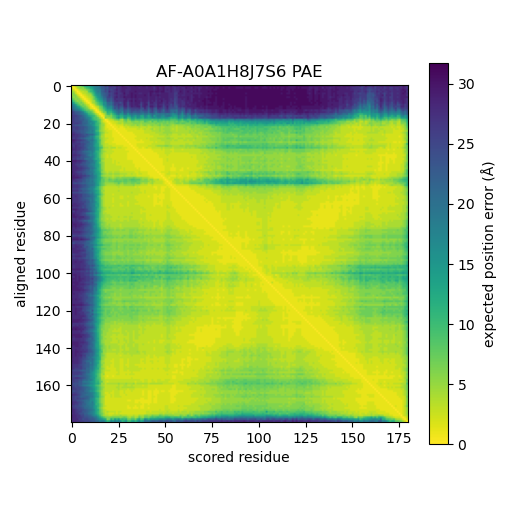422 9.727 26.650 1.00 86.25 177 ALA A CA 1
ATOM 1277 C C . ALA A 1 177 ? -5.507 10.179 28.117 1.00 86.25 177 ALA A C 1
ATOM 1279 O O . ALA A 1 177 ? -4.552 10.751 28.629 1.00 86.25 177 ALA A O 1
ATOM 1280 N N . GLY A 1 178 ? -6.610 9.880 28.812 1.00 79.00 178 GLY A N 1
ATOM 1281 C CA . GLY A 1 178 ? -6.784 10.208 30.233 1.00 79.00 178 GLY A CA 1
ATOM 1282 C C . GLY A 1 178 ? -6.009 9.310 31.208 1.00 79.00 178 GLY A C 1
ATOM 1283 O O . GLY A 1 178 ? -5.993 9.596 32.401 1.00 79.00 178 GLY A O 1
ATOM 1284 N N . LYS A 1 179 ? -5.393 8.222 30.722 1.00 63.53 179 LYS A N 1
ATOM 1285 C CA . LYS A 1 179 ? -4.574 7.279 31.509 1.00 63.53 179 LYS A CA 1
ATOM 1286 C C . LYS A 1 179 ? -3.060 7.559 31.433 1.00 63.53 179 LYS A C 1
ATOM 1288 O O . LYS A 1 179 ? -2.300 6.829 32.068 1.00 63.53 179 LYS A O 1
ATOM 1293 N N . SER A 1 180 ? -2.622 8.537 30.630 1.00 51.44 180 SER A N 1
ATOM 1294 C CA . SER A 1 180 ? -1.206 8.941 30.489 1.00 51.44 180 SER A CA 1
ATOM 1295 C C . SER A 1 180 ? -0.830 10.069 31.437 1.00 51.44 180 SER A C 1
ATOM 1297 O O . SER A 1 180 ? 0.360 10.104 31.819 1.00 51.44 180 SER A O 1
#

pLDDT: mean 89.17, std 15.49, range [37.38, 98.38]

InterPro domains:
  IPR011992 EF-hand domain pair [SSF47473] (79-171)

Foldseek 3Di:
DDDDDPPPPPPDPPPPLCALVVDDPVVLVVCLVCVPVVLVVVVCLQVVQVNPNAAAPVSLVVVLVVQLVVQLVVLLVLQCVLVPVNPQKRALVSLVVVLVPDDPVSNVVSVVSQCQLVVVVPRMRHNVSSNVSSNVSSCVRANPVNSVVSVVLQSLVPVPPNHHDSVSSSVRSVVSNVVD

Nearest PDB structures (foldseek):
  4jwq-assembly1_C  TM=6.016E-01  e=4.558E-01  Plasmodium berghei ANKA
  3wht-assembly1_B  TM=5.703E-01  e=2.426E+00  Homo sapiens
  7eeb-assembly1_I  TM=3.404E-01  e=2.289E-01  Mus musculus
  4ygd-assembly3_F  TM=5.894E-01  e=4.167E+00  Homo sapiens
  3t3u-assembly1_A  TM=3.412E-01  e=8.637E-01  Toxoplasma gondii

Radius of gyration: 25.19 Å; Cα contacts (8 Å, |Δi|>4): 191; chains: 1; bounding box: 62×52×79 Å

Mean predicted aligned error: 7.69 Å

Sequence (180 aa):
MRILILVVLILGPFMAWAGPDTLPEAMKKRIARGPEAYLAQMTRLIGGFGGVTGLKSEGIARYVAVERAAARADALRELLVADLDADGTVTAAEAEGVMQVLSARGRGGFLLTFTVADADGDGRAGPQELQAAADRAAEARLGDAAAAQLQAVLVFDADGDAAVSLRELQAGVAQLAGKS

Secondary structure (DSSP, 8-state):
------------------TGGGS-HHHHHHHHH-HHHHHHHHHHHIIIIIGGG-B-HHHHHHHHHHHHHHHHHHHHHHHHTT-SS-SS-EEHHHHHHHHHHS-HHHHHHHHHHHHHH--S-SSEE-HHHHHHHHHHHHHHHS-HHHHHHHHGGGGG--SSSS-B-HHHHHHHHHHHHTT-

Organism: NCBI:txid933059